Protein AF-A0A0G4IVD3-F1 (afdb_monomer)

pLDDT: mean 70.34, std 19.84, range [31.66, 94.62]

Sequence (180 aa):
MLKMSQPIEAQPVSPYVITVSRTGDRSNANGSLSVRLAGPQPIKGFLLYCEHVDEATGQVMRVGEFLLPPFRRGKGVAQYHFLAPCNDGKSTITHVNPFPKHPDETTFLWNAPVGIPAPVTFRAAVLVTHTEWYIIESQPLDLSDVGNDAARDLAVLVVQPDPNPNQLLQEAVSAPLTPP

Mean predicted aligned error: 13.6 Å

Organism: Plasmodiophora brassicae (NCBI:txid37360)

Radius of gyration: 19.85 Å; Cα contacts (8 Å, |Δi|>4): 324; chains: 1; bounding box: 45×68×39 Å

Secondary structure (DSSP, 8-state):
---PPPP-------S-EEEEEE-S-TT-TT-PEEEEEE-SS---EEEEEEEEE-TTT--EEE-SEEEPPPP--STT---EEE-GGG--TTSEEEES-S--S--SEEEEEEEPPTTPPSPEEEEEEEESSSS-EEEEEPPPBPSGGGSS--------------S-HHHHHHHHH-S-----

Nearest PDB structures (foldseek):
  4hss-assembly2_B  TM=4.631E-01  e=1.281E-02  Corynebacterium diphtheriae NCTC 13129
  5ftz-assembly1_A-2  TM=5.109E-01  e=9.813E-02  Streptomyces lividans 1326
  8fis-assembly1_L  TM=3.260E-01  e=3.449E-02  Lama glama
  1owr-assembly4_Q  TM=3.919E-01  e=2.240E-01  Homo sapiens
  2wjv-assembly1_A  TM=3.421E-01  e=8.868E-01  Homo sapiens

InterPro domains:
  IPR002861 Reeler domain [PF02014] (10-142)
  IPR002861 Reeler domain [cd08544] (10-141)
  IPR042307 Reeler domain superfamily [G3DSA:2.60.40.4060] (2-141)

Foldseek 3Di:
DPPPDDPDPFPPQDQKFWWKFWDPPPPPPQLKIKIKIAGDADFLKKKKFKWDQDPVPRDIDTFWAWDFDPDDDDPQDWDKDADVVVVNVGGMMMTDGSCRPDDSMDIIITGGHPPDADFMKMWMWTDRDPPDIDIWIAPGDGCVCSPDPDGDRRDDDRPRPPPDPVVVVVVVVPDDDDDD

Structure (mmCIF, N/CA/C/O backbone):
data_AF-A0A0G4IVD3-F1
#
_entry.id   AF-A0A0G4IVD3-F1
#
loop_
_atom_site.group_PDB
_atom_site.id
_atom_site.type_symbol
_atom_site.label_atom_id
_atom_site.label_alt_id
_atom_site.label_comp_id
_atom_site.label_asym_id
_atom_site.label_entity_id
_atom_site.label_seq_id
_atom_site.pdbx_PDB_ins_code
_atom_site.Cartn_x
_atom_site.Cartn_y
_atom_site.Cartn_z
_atom_site.occupancy
_atom_site.B_iso_or_equiv
_atom_site.auth_seq_id
_atom_site.auth_comp_id
_atom_site.auth_asym_id
_atom_site.auth_atom_id
_atom_site.pdbx_PDB_model_num
ATOM 1 N N . MET A 1 1 ? -23.144 30.654 -12.839 1.00 38.28 1 MET A N 1
ATOM 2 C CA . MET A 1 1 ? -22.226 30.660 -11.680 1.00 38.28 1 MET A CA 1
ATOM 3 C C . MET A 1 1 ? -21.557 29.297 -11.601 1.00 38.28 1 MET A C 1
ATOM 5 O O . MET A 1 1 ?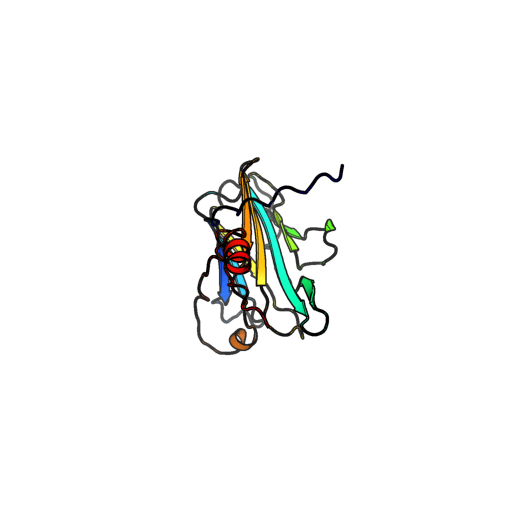 -22.222 28.330 -11.257 1.00 38.28 1 MET A O 1
ATOM 9 N N . LEU A 1 2 ? -20.287 29.203 -12.004 1.00 34.84 2 LEU A N 1
ATOM 10 C CA . LEU A 1 2 ? -19.476 27.999 -11.815 1.00 34.84 2 LEU A CA 1
ATOM 11 C C . LEU A 1 2 ? -19.105 27.905 -10.333 1.00 34.84 2 LEU A C 1
ATOM 13 O O . LEU A 1 2 ? -18.536 28.840 -9.772 1.00 34.84 2 LEU A O 1
ATOM 17 N N . LYS A 1 3 ? -19.489 26.800 -9.693 1.00 33.06 3 LYS A N 1
ATOM 18 C CA . LYS A 1 3 ? -19.154 26.496 -8.304 1.00 33.06 3 LYS A CA 1
ATOM 19 C C . LYS A 1 3 ? -17.659 26.174 -8.283 1.00 33.06 3 LYS A C 1
ATOM 21 O O . LYS A 1 3 ? -17.272 25.083 -8.687 1.00 33.06 3 LYS A O 1
ATOM 26 N N . MET A 1 4 ? -16.828 27.151 -7.918 1.00 31.66 4 MET A N 1
ATOM 27 C CA . MET A 1 4 ? -15.396 26.918 -7.741 1.00 31.66 4 MET A CA 1
ATOM 28 C C . MET A 1 4 ? -15.237 25.856 -6.651 1.00 31.66 4 MET A C 1
ATOM 30 O O . MET A 1 4 ? -15.730 26.028 -5.535 1.00 31.66 4 MET A O 1
ATOM 34 N N . SER A 1 5 ? -14.639 24.725 -7.017 1.00 39.16 5 SER A N 1
ATOM 35 C CA . SER A 1 5 ? -14.244 23.668 -6.093 1.00 39.16 5 SER A CA 1
ATOM 36 C C . SER A 1 5 ? -13.370 24.286 -5.009 1.00 39.16 5 SER A C 1
ATOM 38 O O . SER A 1 5 ? -12.375 24.940 -5.318 1.00 39.16 5 SER A O 1
ATOM 40 N N . GLN A 1 6 ? -13.782 24.128 -3.752 1.00 36.38 6 GLN A N 1
ATOM 41 C CA . GLN A 1 6 ? -12.992 24.584 -2.617 1.00 36.38 6 GLN A CA 1
ATOM 42 C C . GLN A 1 6 ? -11.602 23.928 -2.656 1.00 36.38 6 GLN A C 1
ATOM 44 O O . GLN A 1 6 ? -11.495 22.774 -3.086 1.00 36.38 6 GLN A O 1
ATOM 49 N N . PRO A 1 7 ? -10.546 24.649 -2.243 1.00 40.44 7 PRO A N 1
ATOM 50 C CA . PRO A 1 7 ? -9.220 24.067 -2.107 1.00 40.44 7 PRO A CA 1
ATOM 51 C C . PRO A 1 7 ? -9.293 22.875 -1.149 1.00 40.44 7 PRO A C 1
ATOM 53 O O . PRO A 1 7 ? -9.945 22.946 -0.109 1.00 40.44 7 PRO A O 1
ATOM 56 N N . ILE A 1 8 ? -8.648 21.775 -1.534 1.00 47.72 8 ILE A N 1
ATOM 57 C CA . ILE A 1 8 ? -8.447 20.609 -0.677 1.00 47.72 8 ILE A CA 1
ATOM 58 C C . ILE A 1 8 ? -7.628 21.118 0.512 1.00 47.72 8 ILE A C 1
ATOM 60 O O . ILE A 1 8 ? -6.457 21.455 0.343 1.00 47.72 8 ILE A O 1
ATOM 64 N N . GLU A 1 9 ? -8.259 21.272 1.679 1.00 45.44 9 GLU A N 1
ATOM 65 C CA . GLU A 1 9 ? -7.551 21.586 2.920 1.00 45.44 9 GLU A CA 1
ATOM 66 C C . GLU A 1 9 ? -6.395 20.593 3.063 1.00 45.44 9 GLU A C 1
ATOM 68 O O . GLU A 1 9 ? -6.594 19.384 2.908 1.00 45.44 9 GLU A O 1
ATOM 73 N N . ALA A 1 10 ? -5.181 21.109 3.283 1.00 48.62 10 ALA A N 1
ATOM 74 C CA . ALA A 1 10 ? -3.996 20.285 3.472 1.00 48.62 10 ALA A CA 1
ATOM 75 C C . ALA A 1 10 ? -4.306 19.260 4.567 1.00 48.62 10 ALA A C 1
ATOM 77 O O . ALA A 1 10 ? -4.573 19.638 5.711 1.00 48.62 10 ALA A O 1
ATOM 78 N N . GLN A 1 11 ? -4.344 17.972 4.205 1.00 54.69 11 GLN A N 1
ATOM 79 C CA . GLN A 1 11 ? -4.587 16.929 5.194 1.00 54.69 11 GLN A CA 1
ATOM 80 C C . GLN A 1 11 ? -3.504 17.050 6.275 1.00 54.69 11 GLN A C 1
ATOM 82 O O . GLN A 1 11 ? -2.333 17.243 5.938 1.00 54.69 11 GLN A O 1
ATOM 87 N N . PRO A 1 12 ? -3.860 16.972 7.569 1.00 60.09 12 PRO A N 1
ATOM 88 C CA . PRO A 1 12 ? -2.858 16.939 8.622 1.00 60.09 12 PRO A CA 1
ATOM 89 C C . PRO A 1 12 ? -1.877 15.799 8.342 1.00 60.09 12 PRO A C 1
ATOM 91 O O . PRO A 1 12 ? -2.283 14.737 7.862 1.00 60.09 12 PRO A O 1
ATOM 94 N N . VAL A 1 13 ? -0.594 16.033 8.642 1.00 75.00 13 VAL A N 1
ATOM 95 C CA . VAL A 1 13 ? 0.463 15.019 8.539 1.00 75.00 13 VAL A CA 1
ATOM 96 C C . VAL A 1 13 ? -0.048 13.729 9.174 1.00 75.00 13 VAL A C 1
ATOM 98 O O . VAL A 1 13 ? -0.375 13.704 10.363 1.00 75.00 13 VAL A O 1
ATOM 101 N N . SER A 1 14 ? -0.183 12.683 8.358 1.00 82.62 14 SER A N 1
ATOM 102 C CA . SER A 1 14 ? -0.775 11.435 8.816 1.00 82.62 14 SER A CA 1
ATOM 103 C C . SER A 1 14 ? 0.106 10.816 9.903 1.00 82.62 14 SER A C 1
ATOM 105 O O . SER A 1 14 ? 1.312 10.669 9.697 1.00 82.62 14 SER A O 1
ATOM 107 N N . PRO A 1 15 ? -0.466 10.402 11.045 1.00 88.31 15 PRO A N 1
ATOM 108 C CA . PRO A 1 15 ? 0.278 9.668 12.060 1.00 88.31 15 PRO A CA 1
ATOM 109 C C . PRO A 1 15 ? 0.468 8.186 11.685 1.00 88.31 15 PRO A C 1
ATOM 111 O O . PRO A 1 15 ? 1.035 7.422 12.466 1.00 88.31 15 PRO A O 1
ATOM 114 N N . TYR A 1 16 ? -0.034 7.765 10.521 1.00 89.12 16 TYR A N 1
ATOM 115 C CA . TYR A 1 16 ? 0.118 6.418 9.984 1.00 89.12 16 TYR A CA 1
ATOM 116 C C . TYR A 1 16 ? 1.240 6.372 8.956 1.00 89.12 16 TYR A C 1
ATOM 118 O O . TYR A 1 16 ? 1.486 7.340 8.238 1.00 89.12 16 TYR A O 1
ATOM 126 N N . VAL A 1 17 ? 1.893 5.220 8.854 1.00 91.44 17 VAL A N 1
ATOM 127 C CA . VAL A 1 17 ? 3.036 5.015 7.965 1.00 91.44 17 VAL A CA 1
ATOM 128 C C . VAL A 1 17 ? 2.934 3.690 7.222 1.00 91.44 17 VAL A C 1
ATOM 130 O O . VAL A 1 17 ? 2.377 2.713 7.732 1.00 91.44 17 VAL A O 1
ATOM 133 N N . ILE A 1 18 ? 3.513 3.671 6.020 1.00 92.62 18 ILE A N 1
ATOM 134 C CA . ILE A 1 18 ? 3.822 2.449 5.282 1.00 92.62 18 ILE A CA 1
ATOM 135 C C . ILE A 1 18 ? 5.316 2.184 5.447 1.00 92.62 18 ILE A C 1
ATOM 137 O O . ILE A 1 18 ? 6.133 3.030 5.086 1.00 92.62 18 ILE A O 1
ATOM 141 N N . THR A 1 19 ? 5.679 1.017 5.966 1.00 90.12 19 THR A N 1
ATOM 142 C CA . THR A 1 19 ? 7.065 0.545 5.971 1.00 90.12 19 THR A CA 1
ATOM 143 C C . THR A 1 19 ? 7.208 -0.650 5.047 1.00 90.12 19 THR A C 1
ATOM 145 O O . THR A 1 19 ? 6.346 -1.527 4.997 1.00 90.12 19 THR A O 1
ATOM 148 N N . VAL A 1 20 ? 8.298 -0.666 4.285 1.00 88.19 20 VAL A N 1
ATOM 149 C CA . VAL A 1 20 ? 8.607 -1.742 3.345 1.00 88.19 20 VAL A CA 1
ATOM 150 C C . VAL A 1 20 ? 9.977 -2.286 3.700 1.00 88.19 20 VAL A C 1
ATOM 152 O O . VAL A 1 20 ? 10.952 -1.542 3.772 1.00 88.19 20 VAL A O 1
ATOM 155 N N . SER A 1 21 ? 10.055 -3.583 3.949 1.00 84.44 21 SER A N 1
ATOM 156 C CA . SER A 1 21 ? 11.299 -4.265 4.288 1.00 84.44 21 SER A CA 1
ATOM 157 C C . SER A 1 21 ? 11.398 -5.582 3.535 1.00 84.44 21 SER A C 1
ATOM 159 O O . SER A 1 21 ? 10.404 -6.124 3.053 1.00 84.44 21 SER A O 1
ATOM 161 N N . ARG A 1 22 ? 12.604 -6.131 3.403 1.00 76.88 22 ARG A N 1
ATOM 162 C CA . ARG A 1 22 ? 12.740 -7.491 2.878 1.00 76.88 22 ARG A CA 1
ATOM 163 C C . ARG A 1 22 ? 12.253 -8.494 3.908 1.00 76.88 22 ARG A C 1
ATOM 165 O O . ARG A 1 22 ? 12.462 -8.323 5.109 1.00 76.88 22 ARG A O 1
ATOM 172 N N . THR A 1 23 ? 11.655 -9.580 3.435 1.00 71.19 23 THR A N 1
ATOM 173 C CA . THR A 1 23 ? 11.416 -10.722 4.314 1.00 71.19 23 THR A CA 1
ATOM 174 C C . THR A 1 23 ? 12.760 -11.304 4.755 1.00 71.19 23 THR A C 1
ATOM 176 O O . THR A 1 23 ? 13.568 -11.712 3.929 1.00 71.19 23 THR A O 1
ATOM 179 N N . GLY A 1 24 ? 13.019 -11.328 6.066 1.00 57.62 24 GLY A N 1
ATOM 180 C CA . GLY A 1 24 ? 14.259 -11.879 6.638 1.00 57.62 24 GLY A CA 1
ATOM 181 C C . GLY A 1 24 ? 14.392 -13.401 6.503 1.00 57.62 24 GLY A C 1
ATOM 182 O O . GLY A 1 24 ? 15.380 -13.983 6.950 1.00 57.62 24 GLY A O 1
ATOM 183 N N . ASP A 1 25 ? 13.399 -14.056 5.904 1.00 56.41 25 ASP A N 1
ATOM 184 C CA . ASP A 1 25 ? 13.405 -15.486 5.667 1.00 56.41 25 ASP A CA 1
ATOM 185 C C . ASP A 1 25 ? 14.193 -15.793 4.386 1.00 56.41 25 ASP A C 1
ATOM 187 O O . ASP A 1 25 ? 13.714 -15.597 3.269 1.00 56.41 25 ASP A O 1
ATOM 191 N N . ARG A 1 26 ? 15.426 -16.292 4.553 1.00 46.94 26 ARG A N 1
ATOM 192 C CA . ARG A 1 26 ? 16.310 -16.716 3.450 1.00 46.94 26 ARG A CA 1
ATOM 193 C C . ARG A 1 26 ? 15.690 -17.800 2.558 1.00 46.94 26 ARG A C 1
ATOM 195 O O . ARG A 1 26 ? 16.217 -18.060 1.482 1.00 46.94 26 ARG A O 1
ATOM 202 N N . SER A 1 27 ? 14.606 -18.446 2.997 1.00 44.50 27 SER A N 1
ATOM 203 C CA . SER A 1 27 ? 13.869 -19.431 2.200 1.00 44.50 27 SER A CA 1
ATOM 204 C C . SER A 1 27 ? 12.916 -18.806 1.175 1.00 44.50 27 SER A C 1
ATOM 206 O O . SER A 1 27 ? 12.420 -19.510 0.294 1.00 44.50 27 SER A O 1
ATOM 208 N N . ASN A 1 28 ? 12.686 -17.489 1.237 1.00 50.16 28 ASN A N 1
ATOM 209 C CA . ASN A 1 28 ? 11.798 -16.793 0.319 1.00 50.16 28 ASN A CA 1
ATOM 210 C C . ASN A 1 28 ? 12.514 -16.491 -1.011 1.00 50.16 28 ASN A C 1
ATOM 212 O O . ASN A 1 28 ? 12.886 -15.358 -1.315 1.00 50.16 28 ASN A O 1
ATOM 216 N N . ALA A 1 29 ? 12.717 -17.542 -1.811 1.00 44.59 29 ALA A N 1
ATOM 217 C CA . ALA A 1 29 ? 13.452 -17.533 -3.080 1.00 44.59 29 ALA A CA 1
ATOM 218 C C . ALA A 1 29 ? 12.885 -16.577 -4.153 1.00 44.59 29 ALA A C 1
ATOM 220 O O . ALA A 1 29 ? 13.520 -16.366 -5.182 1.00 44.59 29 ALA A O 1
ATOM 221 N N . ASN A 1 30 ? 11.712 -15.983 -3.911 1.00 55.41 30 ASN A N 1
ATOM 222 C CA . ASN A 1 30 ? 11.028 -15.088 -4.843 1.00 55.41 30 ASN A CA 1
ATOM 223 C C . ASN A 1 30 ? 11.270 -13.595 -4.563 1.00 55.41 30 ASN A C 1
ATOM 225 O O . ASN A 1 30 ? 10.724 -12.760 -5.279 1.00 55.41 30 ASN A O 1
ATOM 229 N N . GLY A 1 31 ? 12.048 -13.240 -3.531 1.00 68.75 31 GLY A N 1
ATOM 230 C CA . GLY A 1 31 ? 12.383 -11.838 -3.256 1.00 68.75 31 GLY A CA 1
ATOM 231 C C . GLY A 1 31 ? 11.195 -10.981 -2.799 1.00 68.75 31 GLY A C 1
ATOM 232 O O . GLY A 1 31 ? 11.181 -9.777 -3.047 1.00 68.75 31 GLY A O 1
ATOM 233 N N . SER A 1 32 ? 10.187 -11.575 -2.147 1.00 82.50 32 SER A N 1
ATOM 234 C CA . SER A 1 32 ? 9.015 -10.834 -1.667 1.00 82.50 32 SER A CA 1
ATOM 235 C C . SER A 1 32 ? 9.378 -9.798 -0.601 1.00 82.50 32 SER A C 1
ATOM 237 O O . SER A 1 32 ? 10.178 -10.044 0.312 1.00 82.50 32 SER A O 1
ATOM 239 N N . LEU A 1 33 ? 8.695 -8.661 -0.657 1.00 86.56 33 LEU A N 1
ATOM 240 C CA . LEU A 1 33 ? 8.792 -7.592 0.324 1.00 86.56 33 LEU A CA 1
ATOM 241 C C . LEU A 1 33 ? 7.689 -7.725 1.373 1.00 86.56 33 LEU A C 1
ATOM 243 O O . LEU A 1 33 ? 6.561 -8.105 1.073 1.00 86.56 33 LEU A O 1
ATOM 247 N N . SER A 1 34 ? 8.027 -7.402 2.612 1.00 88.31 34 SER A N 1
ATOM 248 C CA . SER A 1 34 ? 7.092 -7.201 3.707 1.00 88.31 34 SER A CA 1
ATOM 249 C C . SER A 1 34 ? 6.632 -5.746 3.693 1.00 88.31 34 SER A C 1
ATOM 251 O O . SER A 1 34 ? 7.439 -4.838 3.864 1.00 88.31 34 SER A O 1
ATOM 253 N N . VAL A 1 35 ? 5.336 -5.530 3.503 1.00 90.88 35 VAL A N 1
ATOM 254 C CA . VAL A 1 35 ? 4.683 -4.220 3.492 1.00 90.88 35 VAL A CA 1
ATOM 255 C C . VAL A 1 35 ? 3.827 -4.108 4.741 1.00 90.88 35 VAL A C 1
ATOM 257 O O . VAL A 1 35 ? 2.884 -4.878 4.927 1.00 90.88 35 VAL A O 1
ATOM 260 N N . ARG A 1 36 ? 4.150 -3.154 5.605 1.00 90.56 36 ARG A N 1
ATOM 261 C CA . ARG A 1 36 ? 3.505 -2.953 6.899 1.00 90.56 36 ARG A CA 1
ATOM 262 C C . ARG A 1 36 ? 2.809 -1.597 6.939 1.00 90.56 36 ARG A C 1
ATOM 264 O O . ARG A 1 36 ? 3.407 -0.574 6.632 1.00 90.56 36 ARG A O 1
ATOM 271 N N . LEU A 1 37 ? 1.550 -1.604 7.365 1.00 89.94 37 LEU A N 1
ATOM 272 C CA . LEU A 1 37 ? 0.769 -0.427 7.734 1.00 89.94 37 LEU A CA 1
ATOM 273 C C . LEU A 1 37 ? 0.735 -0.323 9.254 1.00 89.94 37 LEU A C 1
ATOM 275 O O . LEU A 1 37 ? 0.343 -1.280 9.921 1.00 89.94 37 LEU A O 1
ATOM 279 N N . ALA A 1 38 ? 1.127 0.820 9.807 1.00 89.69 38 ALA A N 1
ATOM 280 C CA . ALA A 1 38 ? 1.132 1.034 11.252 1.00 89.69 38 ALA A CA 1
ATOM 281 C C . ALA A 1 38 ? 0.731 2.462 11.617 1.00 89.69 38 ALA A C 1
ATOM 283 O O . ALA A 1 38 ? 0.941 3.389 10.837 1.00 89.69 38 ALA A O 1
ATOM 284 N N . GLY A 1 39 ? 0.183 2.639 12.816 1.00 88.75 39 GLY A N 1
ATOM 285 C CA . GLY A 1 39 ? -0.097 3.951 13.388 1.00 88.75 39 GLY A CA 1
ATOM 286 C C . GLY A 1 39 ? -0.470 3.871 14.868 1.00 88.75 39 GLY A C 1
ATOM 287 O O . GLY A 1 39 ? -0.463 2.790 15.453 1.00 88.75 39 GLY A O 1
ATOM 288 N N . PRO A 1 40 ? -0.779 5.012 15.503 1.00 86.50 40 PRO A N 1
ATOM 289 C CA . PRO A 1 40 ? -0.983 5.081 16.950 1.00 86.50 40 PRO A CA 1
ATOM 290 C C . PRO A 1 40 ? -2.340 4.545 17.417 1.00 86.50 40 PRO A C 1
ATOM 292 O O . PRO A 1 40 ? -2.522 4.322 18.612 1.00 86.50 40 PRO A O 1
ATOM 295 N N . GLN A 1 41 ? -3.311 4.383 16.514 1.00 86.06 41 GLN A N 1
ATOM 296 C CA . GLN A 1 41 ? -4.622 3.824 16.837 1.00 86.06 41 GLN A CA 1
ATOM 297 C C . GLN A 1 41 ? -4.926 2.614 15.942 1.00 86.06 41 GLN A C 1
ATOM 299 O O . GLN A 1 41 ? -4.358 2.493 14.854 1.00 86.06 41 GLN A O 1
ATOM 304 N N . PRO A 1 42 ? -5.833 1.717 16.370 1.00 85.12 42 PRO A N 1
ATOM 305 C CA . PRO A 1 42 ? -6.224 0.566 15.568 1.00 85.12 42 PRO A CA 1
ATOM 306 C C . PRO A 1 42 ? -6.804 0.963 14.209 1.00 85.12 42 PRO A C 1
ATOM 308 O O . PRO A 1 42 ? -7.718 1.789 14.120 1.00 85.12 42 PRO A O 1
ATOM 311 N N . ILE A 1 43 ? -6.325 0.305 13.156 1.00 85.31 43 ILE A N 1
ATOM 312 C CA . ILE A 1 43 ? -6.819 0.498 11.794 1.00 85.31 43 ILE A CA 1
ATOM 313 C C . ILE A 1 43 ? -8.143 -0.260 11.648 1.00 85.31 43 ILE A C 1
ATOM 315 O O . ILE A 1 43 ? -8.192 -1.488 11.748 1.00 85.31 43 ILE A O 1
ATOM 319 N N . LYS A 1 44 ? -9.243 0.463 11.400 1.00 83.38 44 LYS A N 1
ATOM 320 C CA . LYS A 1 44 ? -10.575 -0.145 11.210 1.00 83.38 44 LYS A CA 1
ATOM 321 C C . LYS A 1 44 ? -10.783 -0.639 9.787 1.00 83.38 44 LYS A C 1
ATOM 323 O O . LYS A 1 44 ? -11.439 -1.655 9.558 1.00 83.38 44 LYS A O 1
ATOM 328 N N . GLY A 1 45 ? -10.205 0.059 8.822 1.00 86.25 45 GLY A N 1
ATOM 329 C CA . GLY A 1 45 ? -10.222 -0.339 7.425 1.00 86.25 45 GLY A CA 1
ATOM 330 C C . GLY A 1 45 ? -9.071 0.300 6.678 1.00 86.25 45 GLY A C 1
ATOM 331 O O . GLY A 1 45 ? -8.511 1.297 7.122 1.00 86.25 45 GLY A O 1
ATOM 332 N N . PHE A 1 46 ? -8.714 -0.274 5.541 1.00 89.69 46 PHE A N 1
ATOM 333 C CA . PHE A 1 46 ? -7.750 0.348 4.656 1.00 89.69 46 PHE A CA 1
ATOM 334 C C . PHE A 1 46 ? -7.994 -0.074 3.212 1.00 89.69 46 PHE A C 1
ATOM 336 O O . PHE A 1 46 ? -8.618 -1.103 2.943 1.00 89.69 46 PHE A O 1
ATOM 343 N N . LEU A 1 47 ? -7.452 0.709 2.297 1.00 91.81 47 LEU A N 1
ATOM 344 C CA . LEU A 1 47 ? -7.154 0.328 0.929 1.00 91.81 47 LEU A CA 1
ATOM 345 C C . LEU A 1 47 ? -5.642 0.426 0.766 1.00 91.81 47 LEU A C 1
ATOM 347 O O . LEU A 1 47 ? -5.096 1.447 1.159 1.00 91.81 47 LEU A O 1
ATOM 351 N N . LEU A 1 48 ? -4.976 -0.589 0.225 1.00 94.00 48 LEU A N 1
ATOM 352 C CA . LEU A 1 48 ? -3.527 -0.588 0.004 1.00 94.00 48 LEU A CA 1
ATOM 353 C C . LEU A 1 48 ? -3.225 -1.121 -1.394 1.00 94.00 48 LEU A C 1
ATOM 355 O O . LEU A 1 48 ? -3.743 -2.167 -1.788 1.00 94.00 48 LEU A O 1
ATOM 359 N N . TYR A 1 49 ? -2.387 -0.396 -2.126 1.00 94.62 49 TYR A N 1
ATOM 360 C CA . TYR A 1 49 ? -1.898 -0.779 -3.444 1.00 94.62 49 TYR A CA 1
ATOM 361 C C . TYR A 1 49 ? -0.476 -0.258 -3.672 1.00 94.62 49 TYR A C 1
ATOM 363 O O . TYR A 1 49 ? 0.014 0.602 -2.939 1.00 94.62 49 TYR A O 1
ATOM 371 N N . CYS A 1 50 ? 0.190 -0.795 -4.689 1.00 92.88 50 CYS A N 1
ATOM 372 C CA . CYS A 1 50 ? 1.475 -0.307 -5.177 1.00 92.88 50 CYS A CA 1
ATOM 373 C C . CYS A 1 50 ? 1.287 0.257 -6.584 1.00 92.88 50 CYS A C 1
ATOM 375 O O . CYS A 1 50 ? 0.533 -0.316 -7.375 1.00 92.88 50 CYS A O 1
ATOM 377 N N . GLU A 1 51 ? 1.940 1.369 -6.894 1.00 93.00 51 GLU A N 1
ATOM 378 C CA . GLU A 1 51 ? 1.883 2.014 -8.198 1.00 93.00 51 GLU A CA 1
ATOM 379 C C . GLU A 1 51 ? 3.268 2.256 -8.794 1.00 93.00 51 GLU A C 1
ATOM 381 O O . GLU A 1 51 ? 4.262 2.409 -8.086 1.00 93.00 51 GLU A O 1
ATOM 386 N N . HIS A 1 52 ? 3.298 2.309 -10.117 1.00 90.81 52 HIS A N 1
ATOM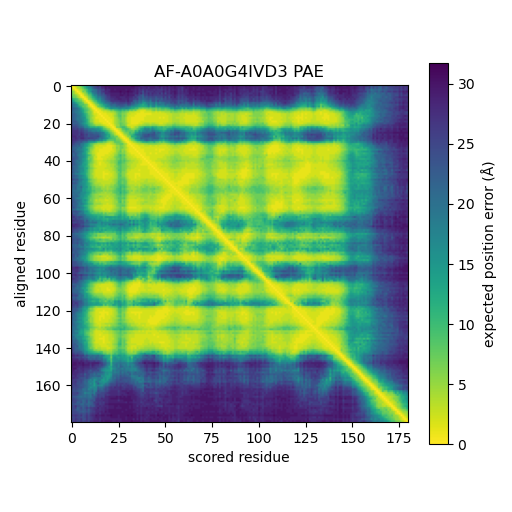 387 C CA . HIS A 1 52 ? 4.418 2.753 -10.926 1.00 90.81 52 HIS A CA 1
ATOM 388 C C . HIS A 1 52 ? 3.918 3.835 -11.884 1.00 90.81 52 HIS A C 1
ATOM 390 O O . HIS A 1 52 ? 2.798 3.739 -12.397 1.00 90.81 52 HIS A O 1
ATOM 396 N N . VAL A 1 53 ? 4.746 4.847 -12.127 1.00 90.31 53 VAL A N 1
ATOM 397 C CA . VAL A 1 53 ? 4.489 5.867 -13.143 1.00 90.31 53 VAL A CA 1
ATOM 398 C C . VAL A 1 53 ? 5.337 5.528 -14.355 1.00 90.31 53 VAL A C 1
ATOM 400 O O . VAL A 1 53 ? 6.560 5.598 -14.287 1.00 90.31 53 VAL A O 1
ATOM 403 N N . ASP A 1 54 ? 4.685 5.158 -15.452 1.00 86.44 54 ASP A N 1
ATOM 404 C CA . ASP A 1 54 ? 5.364 4.925 -16.721 1.00 86.44 54 ASP A CA 1
ATOM 405 C C . ASP A 1 54 ? 5.947 6.252 -17.224 1.00 86.44 54 ASP A C 1
ATOM 407 O O . ASP A 1 54 ? 5.209 7.195 -17.509 1.00 86.44 54 ASP A O 1
ATOM 411 N N . GLU A 1 55 ? 7.274 6.347 -17.311 1.00 86.38 55 GLU A N 1
ATOM 412 C CA . GLU A 1 55 ? 7.960 7.593 -17.674 1.00 86.38 55 GLU A CA 1
ATOM 413 C C . GLU A 1 55 ? 7.668 8.047 -19.110 1.00 86.38 55 GLU A C 1
ATOM 415 O O . GLU A 1 55 ? 7.682 9.244 -19.399 1.00 86.38 55 GLU A O 1
ATOM 420 N N . ALA A 1 56 ? 7.396 7.108 -20.020 1.00 88.19 56 ALA A N 1
ATOM 421 C CA . ALA A 1 56 ? 7.166 7.419 -21.425 1.00 88.19 56 ALA A CA 1
ATOM 422 C C . ALA A 1 56 ? 5.767 8.003 -21.655 1.00 88.19 56 ALA A C 1
ATOM 424 O O . ALA A 1 56 ? 5.582 8.868 -22.512 1.00 88.19 56 ALA A O 1
ATOM 425 N N . THR A 1 57 ? 4.777 7.521 -20.906 1.00 89.69 57 THR A N 1
ATOM 426 C CA . THR A 1 57 ? 3.363 7.883 -21.085 1.00 89.69 57 THR A CA 1
ATOM 427 C C . THR A 1 57 ? 2.819 8.788 -19.982 1.00 89.69 57 THR A C 1
ATOM 429 O O . THR A 1 57 ? 1.757 9.389 -20.152 1.00 89.69 57 THR A O 1
ATOM 432 N N . GLY A 1 58 ? 3.512 8.883 -18.846 1.00 88.19 58 GLY A N 1
ATOM 433 C CA . GLY A 1 58 ? 3.017 9.505 -17.618 1.00 88.19 58 GLY A CA 1
ATOM 434 C C . GLY A 1 58 ? 1.864 8.736 -16.964 1.00 88.19 58 GLY A C 1
ATOM 435 O O . GLY A 1 58 ? 1.212 9.258 -16.058 1.00 88.19 58 GLY A O 1
ATOM 436 N N . GLN A 1 59 ? 1.556 7.521 -17.431 1.00 89.38 59 GLN A N 1
ATOM 437 C CA . GLN A 1 59 ? 0.426 6.751 -16.930 1.00 89.38 59 GLN A CA 1
ATOM 438 C C . GLN A 1 59 ? 0.759 6.114 -15.577 1.00 89.38 59 GLN A C 1
ATOM 440 O O . GLN A 1 59 ? 1.753 5.406 -15.428 1.00 89.38 59 GLN A O 1
ATOM 445 N N . VAL A 1 60 ? -0.125 6.311 -14.596 1.00 88.94 60 VAL A N 1
ATOM 446 C CA . VAL A 1 60 ? -0.044 5.621 -13.303 1.00 88.94 60 VAL A CA 1
ATOM 447 C C . VAL A 1 60 ? -0.690 4.245 -13.427 1.00 88.94 60 VAL A C 1
ATOM 449 O O . VAL A 1 60 ? -1.869 4.125 -13.770 1.00 88.94 60 VAL A O 1
ATOM 452 N N . MET A 1 61 ? 0.075 3.200 -13.129 1.00 89.25 61 MET A N 1
ATOM 453 C CA . MET A 1 61 ? -0.374 1.811 -13.158 1.00 89.25 61 MET A CA 1
ATOM 454 C C . MET A 1 61 ? -0.229 1.181 -11.782 1.00 89.25 61 MET A C 1
ATOM 456 O O . MET A 1 61 ? 0.751 1.427 -11.086 1.00 89.25 61 MET A O 1
ATOM 460 N N . ARG A 1 62 ? -1.178 0.323 -11.400 1.00 91.12 62 ARG A N 1
ATOM 461 C CA . ARG A 1 62 ? -1.054 -0.491 -10.186 1.00 91.12 62 ARG A CA 1
ATOM 462 C C . ARG A 1 62 ? -0.311 -1.775 -10.487 1.00 91.12 62 ARG A C 1
ATOM 464 O O . ARG A 1 62 ? -0.633 -2.458 -11.457 1.00 91.12 62 ARG A O 1
ATOM 471 N N . VAL A 1 63 ? 0.665 -2.101 -9.651 1.00 89.50 63 VAL A N 1
ATOM 472 C CA . VAL A 1 63 ? 1.676 -3.103 -9.982 1.00 89.50 63 VAL A CA 1
ATOM 473 C C . VAL A 1 63 ? 1.966 -4.065 -8.835 1.00 89.50 63 VAL A C 1
ATOM 475 O O . VAL A 1 63 ? 1.729 -3.779 -7.660 1.00 89.50 63 VAL A O 1
ATOM 478 N N . GLY A 1 64 ? 2.521 -5.217 -9.206 1.00 88.94 64 GLY A N 1
ATOM 479 C CA . GLY A 1 64 ? 2.877 -6.289 -8.285 1.00 88.94 64 GLY A CA 1
ATOM 480 C C . GLY A 1 64 ? 1.678 -7.061 -7.746 1.00 88.94 64 GLY A C 1
ATOM 481 O O . GLY A 1 64 ? 0.531 -6.830 -8.118 1.00 88.94 64 GLY A O 1
ATOM 482 N N . GLU A 1 65 ? 1.960 -8.023 -6.878 1.00 90.44 65 GLU A N 1
ATOM 483 C CA . GLU A 1 65 ? 0.956 -8.937 -6.340 1.00 90.44 65 GLU A CA 1
ATOM 484 C C . GLU A 1 65 ? 1.080 -9.032 -4.822 1.00 90.44 65 GLU A C 1
ATOM 486 O O . GLU A 1 65 ? 2.130 -9.408 -4.301 1.00 90.44 65 GLU A O 1
ATOM 491 N N . PHE A 1 66 ? -0.009 -8.751 -4.104 1.00 90.56 66 PHE A N 1
ATOM 492 C CA . PHE A 1 66 ? -0.076 -9.039 -2.675 1.00 90.56 66 PHE A CA 1
ATOM 493 C C . PHE A 1 66 ? -0.379 -10.517 -2.423 1.00 90.56 66 PHE A C 1
ATOM 495 O O . PHE A 1 66 ? -1.281 -11.103 -3.024 1.00 90.56 66 PHE A O 1
ATOM 502 N N . LEU A 1 67 ? 0.323 -11.104 -1.458 1.00 87.00 67 LEU A N 1
ATOM 503 C CA . LEU A 1 67 ? 0.034 -12.435 -0.942 1.00 87.00 67 LEU A CA 1
ATOM 504 C C . LEU A 1 67 ? -0.775 -12.287 0.341 1.00 87.00 67 LEU A C 1
ATOM 506 O O . LEU A 1 67 ? -0.271 -11.877 1.391 1.00 87.00 67 LEU A O 1
ATOM 510 N N . LEU A 1 68 ? -2.056 -12.620 0.248 1.00 83.19 68 LEU A N 1
ATOM 511 C CA . LEU A 1 68 ? -2.942 -12.589 1.398 1.00 83.19 68 LEU A CA 1
ATOM 512 C C . LEU A 1 68 ? -2.752 -13.850 2.248 1.00 83.19 68 LEU A C 1
ATOM 514 O O . LEU A 1 68 ? -2.636 -14.951 1.698 1.00 83.19 68 LEU A O 1
ATOM 518 N N . PRO A 1 69 ? -2.762 -13.729 3.587 1.00 73.12 69 PRO A N 1
ATOM 519 C CA . PRO A 1 69 ? -2.784 -14.902 4.443 1.00 73.12 69 PRO A CA 1
ATOM 520 C C . PRO A 1 69 ? -4.042 -15.737 4.148 1.00 73.12 69 PRO A C 1
ATOM 522 O O . PRO A 1 69 ? -5.084 -15.184 3.778 1.00 73.12 69 PRO A O 1
ATOM 525 N N . PRO A 1 70 ? -3.980 -17.068 4.329 1.00 69.56 70 PRO A N 1
ATOM 526 C CA . PRO A 1 70 ? -5.122 -17.933 4.074 1.00 69.56 70 PRO A CA 1
ATOM 527 C C . PRO A 1 70 ? -6.331 -17.488 4.896 1.00 69.56 70 PRO A C 1
ATOM 529 O O . PRO A 1 70 ? -6.205 -17.124 6.068 1.00 69.56 70 PRO A O 1
ATOM 532 N N . PHE A 1 71 ? -7.513 -17.550 4.284 1.00 64.69 71 PHE A N 1
ATOM 533 C CA . PHE A 1 71 ? -8.760 -17.175 4.937 1.00 64.69 71 PHE A CA 1
ATOM 534 C C . PHE A 1 71 ? -8.991 -18.033 6.186 1.00 64.69 71 PHE A C 1
ATOM 536 O O . PHE A 1 71 ? -9.155 -19.252 6.103 1.00 64.69 71 PHE A O 1
ATOM 543 N N . ARG A 1 72 ? -9.033 -17.395 7.359 1.00 63.84 72 ARG A N 1
ATOM 544 C CA . ARG A 1 72 ? -9.312 -18.059 8.638 1.00 63.84 72 ARG A CA 1
ATOM 545 C C . ARG A 1 72 ? -10.696 -17.659 9.150 1.00 63.84 72 ARG A C 1
ATOM 547 O O . ARG A 1 72 ? -11.061 -16.482 9.167 1.00 63.84 72 ARG A O 1
ATOM 554 N N . ARG A 1 73 ? -11.478 -18.656 9.574 1.00 57.44 73 ARG A N 1
ATOM 555 C CA . ARG A 1 73 ? -12.780 -18.464 10.233 1.00 57.44 73 ARG A CA 1
ATOM 556 C C . ARG A 1 73 ? -12.562 -18.300 11.740 1.00 57.44 73 ARG A C 1
ATOM 558 O O . ARG A 1 73 ? -11.877 -19.117 12.344 1.00 57.44 73 ARG A O 1
ATOM 565 N N . GLY A 1 74 ? -13.160 -17.276 12.347 1.00 60.66 74 GLY A N 1
ATOM 566 C CA . GLY A 1 74 ? -13.116 -17.052 13.796 1.00 60.66 74 GLY A CA 1
ATOM 567 C C . GLY A 1 74 ? -13.499 -15.621 14.179 1.00 60.66 74 GLY A C 1
ATOM 568 O O . GLY A 1 74 ? -13.230 -14.685 13.430 1.00 60.66 74 GLY A O 1
ATOM 569 N N . LYS A 1 75 ? -14.139 -15.431 15.342 1.00 56.75 75 LYS A N 1
ATOM 570 C CA . LYS A 1 75 ? -14.445 -14.084 15.860 1.00 56.75 75 LYS A CA 1
ATOM 571 C C . LYS A 1 75 ? -13.139 -13.348 16.177 1.00 56.75 75 LYS A C 1
ATOM 573 O O . LYS A 1 75 ? -12.343 -13.843 16.965 1.00 56.75 75 LYS A O 1
ATOM 578 N N . GLY A 1 76 ? -12.961 -12.152 15.616 1.00 57.38 76 GLY A N 1
ATOM 579 C CA . GLY A 1 76 ? -11.808 -11.285 15.893 1.00 57.38 76 GLY A CA 1
ATOM 580 C C . GLY A 1 76 ? -10.566 -11.552 15.040 1.00 57.38 76 GLY A C 1
ATOM 581 O O . GLY A 1 76 ? -9.557 -10.890 15.254 1.00 57.38 76 GLY A O 1
ATOM 582 N N . VAL A 1 77 ? -10.633 -12.474 14.075 1.00 60.62 77 VAL A N 1
ATOM 583 C CA . VAL A 1 77 ? -9.565 -12.659 13.086 1.00 60.62 77 VAL A CA 1
ATOM 584 C C . VAL A 1 77 ? -9.748 -11.626 11.977 1.00 60.62 77 VAL A C 1
ATOM 586 O O . VAL A 1 77 ? -10.807 -11.584 11.348 1.00 60.62 77 VAL A O 1
ATOM 589 N N . ALA A 1 78 ? -8.737 -10.785 11.756 1.00 63.66 78 ALA A N 1
ATOM 590 C CA . ALA A 1 78 ? -8.733 -9.841 10.645 1.00 63.66 78 ALA A CA 1
ATOM 591 C C . ALA A 1 78 ? -8.762 -10.597 9.307 1.00 63.66 78 ALA A C 1
ATOM 593 O O . ALA A 1 78 ? -8.141 -11.652 9.157 1.00 63.66 78 ALA A O 1
ATOM 594 N N . GLN A 1 79 ? -9.532 -10.083 8.351 1.00 76.75 79 GLN A N 1
ATOM 595 C CA . GLN A 1 79 ? -9.761 -10.725 7.059 1.00 76.75 79 GLN A CA 1
ATOM 596 C C . GLN A 1 79 ? -9.493 -9.723 5.948 1.00 76.75 79 GLN A C 1
ATOM 598 O O . GLN A 1 79 ? -9.983 -8.597 5.994 1.00 76.75 79 GLN A O 1
ATOM 603 N N . TYR A 1 80 ? -8.752 -10.152 4.934 1.00 83.62 80 TYR A N 1
ATOM 604 C CA . TYR A 1 80 ? -8.307 -9.307 3.831 1.00 83.62 80 TYR A CA 1
ATOM 605 C C . TYR A 1 80 ? -8.739 -9.928 2.508 1.00 83.62 80 TYR A C 1
ATOM 607 O O . TYR A 1 80 ? -8.844 -11.151 2.402 1.00 83.62 80 TYR A O 1
ATOM 615 N N . HIS A 1 81 ? -9.000 -9.093 1.509 1.00 84.62 81 HIS A N 1
ATOM 616 C CA . HIS A 1 81 ? -9.348 -9.545 0.165 1.00 84.62 81 HIS A CA 1
ATOM 617 C C . HIS A 1 81 ? -8.824 -8.577 -0.893 1.00 84.62 81 HIS A C 1
ATOM 619 O O . HIS A 1 81 ? -8.515 -7.423 -0.594 1.00 84.62 81 HIS A O 1
ATOM 625 N N . PHE A 1 82 ? -8.742 -9.059 -2.131 1.00 86.00 82 PHE A N 1
ATOM 626 C CA . PHE A 1 82 ? -8.474 -8.216 -3.291 1.00 86.00 82 PHE A CA 1
ATOM 627 C C . PHE A 1 82 ? -9.716 -7.396 -3.636 1.00 86.00 82 PHE A C 1
ATOM 629 O O . PHE A 1 82 ? -10.826 -7.938 -3.664 1.00 86.00 82 PHE A O 1
ATOM 636 N N . LEU A 1 83 ? -9.552 -6.097 -3.888 1.00 80.81 83 LEU A N 1
ATOM 637 C CA . LEU A 1 83 ? -10.688 -5.210 -4.134 1.00 80.81 83 LEU A CA 1
ATOM 638 C C . LEU A 1 83 ? -11.229 -5.407 -5.560 1.00 80.81 83 LEU A C 1
ATOM 640 O O . LEU A 1 83 ? -10.760 -4.781 -6.507 1.00 80.81 83 LEU A O 1
ATOM 644 N N . 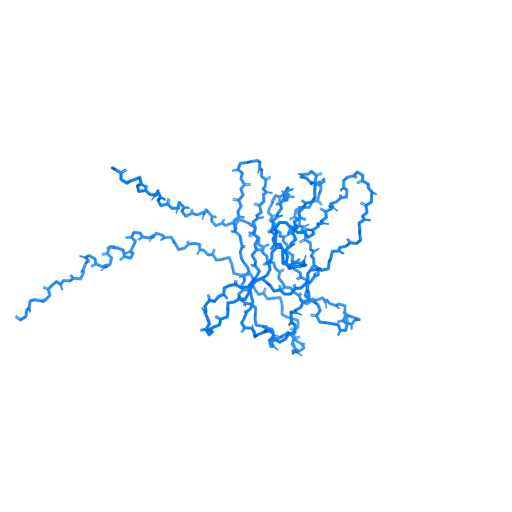ALA A 1 84 ? -12.261 -6.243 -5.703 1.00 74.88 84 ALA A N 1
ATOM 645 C CA . ALA A 1 84 ? -12.829 -6.620 -7.002 1.00 74.88 84 ALA A CA 1
ATOM 646 C C . ALA A 1 84 ? -13.193 -5.434 -7.930 1.00 74.88 84 ALA A C 1
ATOM 648 O O . ALA A 1 84 ? -12.860 -5.512 -9.110 1.00 74.88 84 ALA A O 1
ATOM 649 N N . PRO A 1 85 ? -13.789 -4.317 -7.453 1.00 76.00 85 PRO A N 1
ATOM 650 C CA . PRO A 1 85 ? -14.099 -3.165 -8.308 1.00 76.00 85 PRO A CA 1
ATOM 651 C C . PRO A 1 85 ? -12.898 -2.511 -9.002 1.00 76.00 85 PRO A C 1
ATOM 653 O O . PRO A 1 85 ? -13.090 -1.760 -9.952 1.00 76.00 85 PRO A O 1
ATOM 656 N N . CYS A 1 86 ? -11.672 -2.755 -8.533 1.00 69.88 86 CYS A N 1
ATOM 657 C CA . CYS A 1 86 ? -10.482 -2.179 -9.146 1.00 69.88 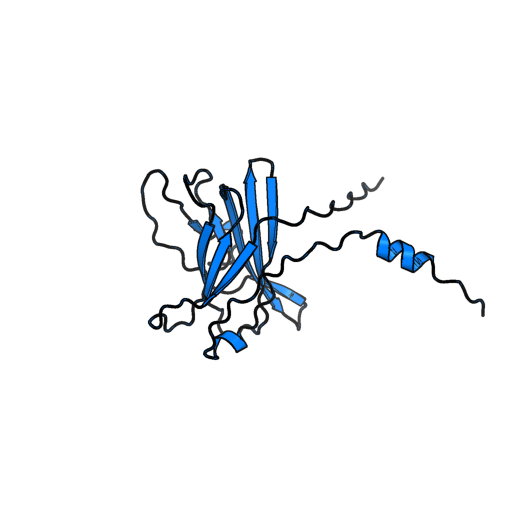86 CYS A CA 1
ATOM 658 C C . CYS A 1 86 ? -10.051 -2.887 -10.435 1.00 69.88 86 CYS A C 1
ATOM 660 O O . CYS A 1 86 ? -9.280 -2.302 -11.188 1.00 69.88 86 CYS A O 1
ATOM 662 N N . ASN A 1 87 ? -10.537 -4.110 -10.698 1.00 72.19 87 ASN A N 1
ATOM 663 C CA . ASN A 1 87 ? -10.173 -4.922 -11.868 1.00 72.19 87 ASN A CA 1
ATOM 664 C C . ASN A 1 87 ? -8.654 -5.039 -12.122 1.00 72.19 87 ASN A C 1
ATOM 666 O O . ASN A 1 87 ? -8.229 -5.331 -13.235 1.00 72.19 87 ASN A O 1
ATOM 670 N N . ASP A 1 88 ? -7.834 -4.857 -11.088 1.00 75.75 88 ASP A N 1
ATOM 671 C CA . ASP A 1 88 ? -6.370 -4.932 -11.146 1.00 75.75 88 ASP A CA 1
ATOM 672 C C . ASP A 1 88 ? -5.840 -6.293 -10.664 1.00 75.75 88 ASP A C 1
ATOM 674 O O . ASP A 1 88 ? -4.654 -6.468 -10.390 1.00 75.75 88 ASP A O 1
ATOM 678 N N . GLY A 1 89 ? -6.730 -7.283 -10.563 1.00 80.62 89 GLY A N 1
ATOM 679 C CA . GLY A 1 89 ? -6.406 -8.639 -10.143 1.00 80.62 89 GLY A CA 1
ATOM 680 C C . GLY A 1 89 ? -6.019 -8.706 -8.668 1.00 80.62 89 GLY A C 1
ATOM 681 O O . GLY A 1 89 ? -6.881 -8.882 -7.810 1.00 80.62 89 GLY A O 1
ATOM 682 N N . LYS A 1 90 ? -4.714 -8.636 -8.388 1.00 82.25 90 LYS A N 1
ATOM 683 C CA . LYS A 1 90 ? -4.133 -8.838 -7.051 1.00 82.25 90 LYS A CA 1
ATOM 684 C C . LYS A 1 90 ? -3.270 -7.667 -6.560 1.00 82.25 90 LYS A C 1
ATOM 686 O O . LYS A 1 90 ? -2.560 -7.799 -5.560 1.00 82.25 90 LYS A O 1
ATOM 691 N N . SER A 1 91 ? -3.342 -6.531 -7.248 1.00 85.75 91 SER A N 1
ATOM 692 C CA . SER A 1 91 ? -2.524 -5.347 -6.959 1.00 85.75 91 SER A CA 1
ATOM 693 C C . SER A 1 91 ? -3.112 -4.454 -5.867 1.00 85.75 91 SER A C 1
ATOM 695 O O . SER A 1 91 ? -2.384 -3.661 -5.275 1.00 85.75 91 SER A O 1
ATOM 697 N N . THR A 1 92 ? -4.411 -4.584 -5.580 1.00 89.94 92 THR A N 1
ATOM 698 C CA . THR A 1 92 ? -5.094 -3.795 -4.549 1.00 89.94 92 THR A CA 1
ATOM 699 C C . THR A 1 92 ? -5.764 -4.690 -3.524 1.00 89.94 92 THR A C 1
ATOM 701 O O . THR A 1 92 ? -6.578 -5.553 -3.859 1.00 89.94 92 THR A O 1
ATOM 704 N N . ILE A 1 93 ? -5.471 -4.439 -2.251 1.00 91.00 93 ILE A N 1
ATOM 705 C CA . ILE A 1 93 ? -6.039 -5.171 -1.123 1.00 91.00 93 ILE A CA 1
ATOM 706 C C . ILE A 1 93 ? -6.791 -4.244 -0.176 1.00 91.00 93 ILE A C 1
ATOM 708 O O . ILE A 1 93 ? -6.481 -3.062 -0.027 1.00 91.00 93 ILE A O 1
ATOM 712 N N . THR A 1 94 ? -7.806 -4.797 0.475 1.00 89.19 94 THR A N 1
ATOM 713 C CA . THR A 1 94 ? -8.613 -4.086 1.461 1.00 89.19 94 THR A CA 1
ATOM 714 C C . THR A 1 94 ? -9.075 -5.019 2.577 1.00 89.19 94 THR A C 1
ATOM 716 O O . THR A 1 94 ? -8.899 -6.244 2.535 1.00 89.19 94 THR A O 1
ATOM 719 N N . HIS A 1 95 ? -9.685 -4.425 3.595 1.00 82.44 95 HIS A N 1
ATOM 720 C CA . HIS A 1 95 ? -10.199 -5.121 4.757 1.00 82.44 95 HIS A CA 1
ATOM 721 C C . HIS A 1 95 ? -11.636 -5.626 4.535 1.00 82.44 95 HIS A C 1
ATOM 723 O O . HIS A 1 95 ? -12.475 -4.920 3.986 1.00 82.44 95 HIS A O 1
ATOM 729 N N . VAL A 1 96 ? -11.935 -6.857 4.967 1.00 72.31 96 VAL A N 1
ATOM 730 C CA . VAL A 1 96 ? -13.277 -7.469 4.867 1.00 72.31 96 VAL A CA 1
ATOM 731 C C . VAL A 1 96 ? -14.182 -7.040 6.029 1.00 72.31 96 VAL A C 1
ATOM 733 O O . VAL A 1 96 ? -15.384 -6.898 5.837 1.00 72.31 96 VAL A O 1
ATOM 736 N N . ASN A 1 97 ? -13.637 -6.841 7.239 1.00 66.06 97 ASN A N 1
ATOM 737 C CA . ASN A 1 97 ? -14.443 -6.654 8.454 1.00 66.06 97 ASN A CA 1
ATOM 738 C C . ASN A 1 97 ? -14.025 -5.422 9.264 1.00 66.06 97 ASN A C 1
ATOM 740 O O . ASN A 1 97 ? -12.998 -5.484 9.918 1.00 66.06 97 ASN A O 1
ATOM 744 N N . PRO A 1 98 ? -14.836 -4.362 9.393 1.00 57.31 98 PRO A N 1
ATOM 745 C CA . PRO A 1 98 ? -14.431 -3.106 10.043 1.00 57.31 98 PRO A CA 1
ATOM 746 C C . PRO A 1 98 ? -14.158 -3.176 11.563 1.00 57.31 98 PRO A C 1
ATOM 748 O O . PRO A 1 98 ? -13.852 -2.159 12.183 1.00 57.31 98 PRO A O 1
ATOM 751 N N . PHE A 1 99 ? -14.269 -4.358 12.182 1.00 60.28 99 PHE A N 1
ATOM 752 C CA . PHE A 1 99 ? -14.115 -4.570 13.626 1.00 60.28 99 PHE A CA 1
ATOM 753 C C . PHE A 1 99 ? -13.064 -5.638 13.968 1.00 60.28 99 PHE A C 1
ATOM 755 O O . PHE A 1 99 ? -13.378 -6.606 14.676 1.00 60.28 99 PHE A O 1
ATOM 762 N N . PRO A 1 100 ? -11.820 -5.533 13.476 1.00 55.62 100 PRO A N 1
ATOM 763 C CA . PRO A 1 100 ? -10.780 -6.412 13.971 1.00 55.62 100 PRO A CA 1
ATOM 764 C C . PRO A 1 100 ? -10.482 -5.977 15.416 1.00 55.62 100 PRO A C 1
ATOM 766 O O . PRO A 1 100 ? -10.390 -4.789 15.715 1.00 55.62 100 PRO A O 1
ATOM 769 N N . LYS A 1 101 ? -10.392 -6.926 16.353 1.00 57.34 101 LYS A N 1
ATOM 770 C CA . LYS A 1 101 ? -10.174 -6.568 17.765 1.00 57.34 101 LYS A CA 1
ATOM 771 C C . LYS A 1 101 ? -8.801 -5.927 18.006 1.00 57.34 101 LYS A C 1
ATOM 773 O O . LYS A 1 101 ? -8.672 -5.215 18.989 1.00 57.34 101 LYS A O 1
ATOM 778 N N . HIS A 1 102 ? -7.811 -6.183 17.146 1.00 55.59 102 HIS A N 1
ATOM 779 C CA . HIS A 1 102 ? -6.411 -5.818 17.386 1.00 55.59 102 HIS A CA 1
ATOM 780 C C . HIS A 1 102 ? -5.561 -5.823 16.107 1.00 55.59 102 HIS A C 1
ATOM 782 O O . HIS A 1 102 ? -4.887 -6.812 15.834 1.00 55.59 102 HIS A O 1
ATOM 788 N N . PRO A 1 103 ? -5.577 -4.764 15.294 1.00 60.22 103 PRO A N 1
ATOM 789 C CA . PRO A 1 103 ? -4.287 -4.370 14.750 1.00 60.22 103 PRO A CA 1
ATOM 790 C C . PRO A 1 103 ? -4.140 -2.847 14.709 1.00 60.22 103 PRO A C 1
ATOM 792 O O . PRO A 1 103 ? -4.666 -2.151 13.844 1.00 60.22 103 PRO A O 1
ATOM 795 N N . ASP A 1 104 ? -3.374 -2.350 15.666 1.00 60.41 104 ASP A N 1
ATOM 796 C CA . ASP A 1 104 ? -2.506 -1.174 15.568 1.00 60.41 104 ASP A CA 1
ATOM 797 C C . ASP A 1 104 ? -1.463 -1.301 14.430 1.00 60.41 104 ASP A C 1
ATOM 799 O O . ASP A 1 104 ? -0.880 -0.312 13.985 1.00 60.41 104 ASP A O 1
ATOM 803 N N . GLU A 1 105 ? -1.285 -2.514 13.893 1.00 70.62 105 GLU A N 1
ATOM 804 C CA . GLU A 1 105 ? -0.387 -2.828 12.785 1.00 70.62 105 GLU A CA 1
ATOM 805 C C . GLU A 1 105 ? -0.940 -3.946 11.892 1.00 70.62 105 GLU A C 1
ATOM 807 O O . GLU A 1 105 ? -1.461 -4.946 12.380 1.00 70.62 105 GLU A O 1
ATOM 812 N N . THR A 1 106 ? -0.765 -3.844 10.574 1.00 82.44 106 THR A N 1
ATOM 813 C CA . THR A 1 106 ? -0.996 -4.969 9.657 1.00 82.44 106 THR A CA 1
ATOM 814 C C . THR A 1 106 ? 0.137 -5.124 8.652 1.00 82.44 106 THR A C 1
ATOM 816 O O . THR A 1 106 ? 0.558 -4.145 8.044 1.00 82.44 106 THR A O 1
ATOM 819 N N . THR A 1 107 ? 0.577 -6.365 8.435 1.00 86.88 107 THR A N 1
ATOM 820 C CA . THR A 1 107 ? 1.694 -6.700 7.543 1.00 86.88 107 THR A CA 1
ATOM 821 C C . THR A 1 107 ? 1.258 -7.671 6.449 1.00 86.88 107 THR A C 1
ATOM 823 O O . THR A 1 107 ? 0.559 -8.652 6.713 1.00 86.88 107 THR A O 1
ATOM 826 N N . PHE A 1 108 ? 1.697 -7.400 5.223 1.00 88.81 108 PHE A N 1
ATOM 827 C CA . PHE A 1 108 ? 1.415 -8.164 4.014 1.00 88.81 108 PHE A CA 1
ATOM 828 C C . PHE A 1 108 ? 2.707 -8.504 3.290 1.00 88.81 108 PHE A C 1
ATOM 830 O O . PHE A 1 108 ? 3.676 -7.754 3.355 1.00 88.81 108 PHE A O 1
ATOM 837 N N . LEU A 1 109 ? 2.709 -9.612 2.555 1.00 89.94 109 LEU A N 1
ATOM 838 C CA . LEU A 1 109 ? 3.777 -9.883 1.602 1.00 89.94 109 LEU A CA 1
ATOM 839 C C . LEU A 1 109 ? 3.379 -9.354 0.226 1.00 89.94 109 LEU A C 1
ATOM 841 O O . LEU A 1 109 ? 2.216 -9.455 -0.167 1.00 89.94 109 LEU A O 1
ATOM 845 N N . TRP A 1 110 ? 4.348 -8.815 -0.500 1.00 91.00 110 TRP A N 1
ATOM 846 C CA . TRP A 1 110 ? 4.179 -8.275 -1.840 1.00 91.00 110 TRP A CA 1
ATOM 847 C C . TRP A 1 110 ? 5.295 -8.766 -2.759 1.00 91.00 110 TRP A C 1
ATOM 849 O O . TRP A 1 110 ? 6.472 -8.748 -2.394 1.00 91.00 110 TRP A O 1
ATOM 859 N N . ASN A 1 111 ? 4.918 -9.203 -3.953 1.00 88.19 111 ASN A N 1
ATOM 860 C CA . ASN A 1 111 ? 5.834 -9.616 -5.003 1.00 88.19 111 ASN A CA 1
ATOM 861 C C . ASN A 1 111 ? 5.950 -8.518 -6.050 1.00 88.19 111 ASN A C 1
ATOM 863 O O . ASN A 1 111 ? 4.936 -8.035 -6.564 1.00 88.19 111 ASN A O 1
ATOM 867 N N . ALA A 1 112 ? 7.191 -8.185 -6.397 1.00 84.62 112 ALA A N 1
ATOM 868 C CA . ALA A 1 112 ? 7.462 -7.236 -7.455 1.00 84.62 112 ALA A CA 1
ATOM 869 C C . ALA A 1 112 ? 6.955 -7.752 -8.813 1.00 84.62 112 ALA A C 1
ATOM 871 O O . ALA A 1 112 ? 7.059 -8.949 -9.101 1.00 84.62 112 ALA A O 1
ATOM 872 N N . PRO A 1 113 ? 6.405 -6.866 -9.658 1.00 82.19 113 PRO A N 1
ATOM 873 C CA . PRO A 1 113 ? 6.068 -7.207 -11.035 1.00 82.19 113 PRO A CA 1
ATOM 874 C C . PRO A 1 113 ? 7.328 -7.570 -11.836 1.00 82.19 113 PRO A C 1
ATOM 876 O O . PRO A 1 113 ? 8.390 -6.972 -11.664 1.00 82.19 113 PRO A O 1
ATOM 879 N N . VAL A 1 114 ? 7.207 -8.513 -12.771 1.00 80.62 114 VAL A N 1
ATOM 880 C CA . VAL A 1 114 ? 8.291 -8.812 -13.717 1.00 80.62 114 VAL A CA 1
ATOM 881 C C . VAL A 1 114 ? 8.315 -7.742 -14.809 1.00 80.62 114 VAL A C 1
ATOM 883 O O . VAL A 1 114 ? 7.296 -7.493 -15.448 1.00 80.62 114 VAL A O 1
ATOM 886 N N . GLY A 1 115 ? 9.482 -7.140 -15.050 1.00 74.38 115 GLY A N 1
ATOM 887 C CA . GLY A 1 115 ? 9.708 -6.252 -16.197 1.00 74.38 115 GLY A CA 1
ATOM 888 C C . GLY A 1 115 ? 9.169 -4.827 -16.059 1.00 74.38 115 GLY A C 1
ATOM 889 O O . GLY A 1 115 ? 9.225 -4.085 -17.034 1.00 74.38 115 GLY A O 1
ATOM 890 N N . ILE A 1 116 ? 8.676 -4.428 -14.882 1.00 71.19 116 ILE A N 1
ATOM 891 C CA . ILE A 1 116 ? 8.336 -3.024 -14.619 1.00 71.19 116 ILE A CA 1
ATOM 892 C C . ILE A 1 116 ? 9.561 -2.318 -14.034 1.00 71.19 116 ILE A C 1
ATOM 894 O O . ILE A 1 116 ? 10.128 -2.818 -13.055 1.00 71.19 116 ILE A O 1
ATOM 898 N N . PRO A 1 117 ? 9.991 -1.192 -14.629 1.00 69.25 117 PRO A N 1
ATOM 899 C CA . PRO A 1 117 ? 11.110 -0.434 -14.107 1.00 69.25 117 PRO A CA 1
ATOM 900 C C . PRO A 1 117 ? 10.746 0.202 -12.763 1.00 69.25 117 PRO A C 1
ATOM 902 O O . PRO A 1 117 ? 9.613 0.601 -12.510 1.00 69.25 117 PRO A O 1
ATOM 905 N N . ALA A 1 118 ? 11.729 0.276 -11.877 1.00 74.94 118 ALA A N 1
ATOM 906 C CA . ALA A 1 118 ? 11.667 1.136 -10.709 1.00 74.94 118 ALA A CA 1
ATOM 907 C C . ALA A 1 118 ? 11.605 2.623 -11.130 1.00 74.94 118 ALA A C 1
ATOM 909 O O . ALA A 1 118 ? 12.027 2.940 -12.243 1.00 74.94 118 ALA A O 1
ATOM 910 N N . PRO A 1 119 ? 11.137 3.538 -10.261 1.00 87.81 119 PRO A N 1
ATOM 911 C CA . PRO A 1 119 ? 10.677 3.310 -8.890 1.00 87.81 119 PRO A CA 1
ATOM 912 C C . PRO A 1 119 ? 9.200 2.897 -8.795 1.00 87.81 119 PRO A C 1
ATOM 914 O O . PRO A 1 119 ? 8.398 3.127 -9.704 1.00 87.81 119 PRO A O 1
ATOM 917 N N . VAL A 1 120 ? 8.839 2.302 -7.656 1.00 89.81 120 VAL A N 1
ATOM 918 C CA . VAL A 1 120 ? 7.447 2.011 -7.280 1.00 89.81 120 VAL A CA 1
ATOM 919 C C . VAL A 1 120 ? 7.087 2.673 -5.954 1.00 89.81 120 VAL A C 1
ATOM 921 O O . VAL A 1 120 ? 7.938 2.817 -5.080 1.00 89.81 120 VAL A O 1
ATOM 924 N N . THR A 1 121 ? 5.822 3.030 -5.769 1.00 93.00 121 THR A N 1
ATOM 925 C CA . THR A 1 121 ? 5.336 3.694 -4.553 1.00 93.00 121 THR A CA 1
ATOM 926 C C . THR A 1 121 ? 4.149 2.931 -3.989 1.00 93.00 121 THR A C 1
ATOM 928 O O . THR A 1 121 ? 3.214 2.590 -4.709 1.00 93.00 121 THR A O 1
ATOM 931 N N . PHE A 1 122 ? 4.151 2.655 -2.688 1.00 93.88 122 PHE A N 1
ATOM 932 C CA . PHE A 1 122 ? 2.976 2.118 -2.012 1.00 93.88 122 PHE A CA 1
ATOM 933 C C . PHE A 1 122 ? 2.085 3.266 -1.564 1.00 93.88 122 PHE A C 1
ATOM 935 O O . PHE A 1 122 ? 2.56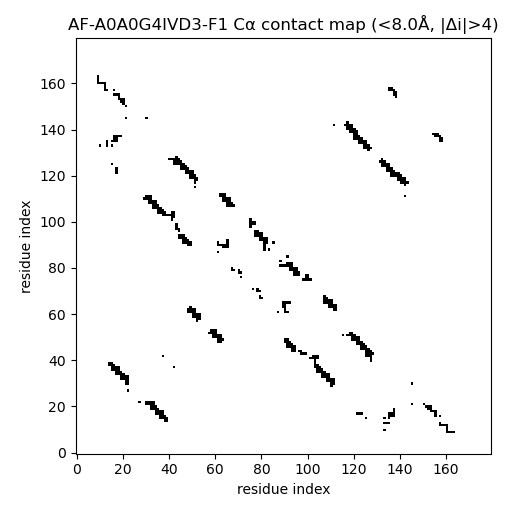9 4.246 -1.007 1.00 93.88 122 PHE A O 1
ATOM 942 N N . ARG A 1 123 ? 0.778 3.125 -1.761 1.00 94.56 123 ARG A N 1
ATOM 943 C CA . ARG A 1 123 ? -0.227 4.070 -1.277 1.00 94.56 123 ARG A CA 1
ATOM 944 C C . ARG A 1 123 ? -1.282 3.344 -0.474 1.00 94.56 123 ARG A C 1
ATOM 946 O O . ARG A 1 123 ? -1.694 2.236 -0.827 1.00 94.56 123 ARG A O 1
ATOM 953 N N . ALA A 1 124 ? -1.767 4.001 0.570 1.00 91.81 124 ALA A N 1
ATOM 954 C CA . ALA A 1 124 ? -2.907 3.520 1.315 1.00 91.81 124 ALA A CA 1
ATOM 955 C C . ALA A 1 124 ? -3.878 4.632 1.704 1.00 91.81 124 ALA A C 1
ATOM 957 O O . ALA A 1 124 ? -3.480 5.747 2.026 1.00 91.81 124 ALA A O 1
ATOM 958 N N . ALA A 1 125 ? -5.162 4.285 1.720 1.00 91.31 125 ALA A N 1
ATOM 959 C CA . ALA A 1 125 ? -6.191 5.040 2.419 1.00 91.31 125 ALA A CA 1
ATOM 960 C C . ALA A 1 125 ? -6.515 4.295 3.713 1.00 91.31 125 ALA A C 1
ATOM 962 O O . ALA A 1 125 ? -6.936 3.143 3.653 1.00 91.31 125 ALA A O 1
ATOM 963 N N . VAL A 1 126 ? -6.310 4.915 4.871 1.00 88.81 126 VAL A N 1
ATOM 964 C CA . VAL A 1 126 ? -6.467 4.291 6.192 1.00 88.81 126 VAL A CA 1
ATOM 965 C C . VAL A 1 126 ? -7.670 4.897 6.899 1.00 88.81 126 VAL A C 1
ATOM 967 O O . VAL A 1 126 ? -7.726 6.105 7.083 1.00 88.81 126 VAL A O 1
ATOM 970 N N . LEU A 1 127 ? -8.620 4.062 7.314 1.00 87.50 127 LEU A N 1
ATOM 971 C CA . LEU A 1 127 ? -9.810 4.433 8.077 1.00 87.50 127 LEU A CA 1
ATOM 972 C C . LEU A 1 127 ? -9.599 4.116 9.561 1.00 87.50 127 LEU A C 1
ATOM 974 O O . LEU A 1 127 ? -9.386 2.957 9.933 1.00 87.50 127 LEU A O 1
ATOM 978 N N . VAL A 1 128 ? -9.727 5.133 10.409 1.00 84.81 128 VAL A N 1
ATOM 979 C CA . VAL A 1 128 ? -9.483 5.043 11.861 1.00 84.81 128 VAL A CA 1
ATOM 980 C C . VAL A 1 128 ? -10.789 5.125 12.640 1.00 84.81 128 VAL A C 1
ATOM 982 O O . VAL A 1 128 ? -11.063 4.342 13.553 1.00 84.81 128 VAL A O 1
ATOM 985 N N . THR A 1 129 ? -11.663 6.039 12.234 1.00 83.00 129 THR A N 1
ATOM 986 C CA . THR A 1 129 ? -13.028 6.163 12.749 1.00 83.00 129 THR A CA 1
ATOM 987 C C . THR A 1 129 ? -13.997 6.339 11.583 1.00 83.00 129 THR A C 1
ATOM 989 O O . THR A 1 129 ? -13.581 6.395 10.434 1.00 83.00 129 THR A O 1
ATOM 992 N N . HIS A 1 130 ? -15.304 6.414 11.840 1.00 79.38 130 HIS A N 1
ATOM 993 C CA . HIS A 1 130 ? -16.289 6.613 10.765 1.00 79.38 130 HIS A CA 1
ATOM 994 C C . HIS A 1 130 ? -16.159 7.972 10.058 1.00 79.38 130 HIS A C 1
ATOM 996 O O . HIS A 1 130 ? -16.722 8.148 8.982 1.00 79.38 130 HIS A O 1
ATOM 1002 N N . THR A 1 131 ? -15.441 8.918 10.660 1.00 83.00 131 THR A N 1
ATOM 1003 C CA . THR A 1 131 ? -15.275 10.291 10.166 1.00 83.00 131 THR A CA 1
ATOM 1004 C C . THR A 1 131 ? -13.815 10.661 9.925 1.00 83.00 131 THR A C 1
ATOM 1006 O O . THR A 1 131 ? -13.545 11.759 9.455 1.00 83.00 131 THR A O 1
ATOM 1009 N N . GLU A 1 132 ? -12.875 9.772 10.247 1.00 85.25 132 GLU A N 1
ATOM 1010 C CA . GLU A 1 132 ? -11.441 10.054 10.226 1.00 85.25 132 GLU A CA 1
ATOM 1011 C C . GLU A 1 132 ? -10.706 9.017 9.387 1.00 85.25 132 GLU A C 1
ATOM 1013 O O . GLU A 1 132 ? -10.754 7.809 9.660 1.00 85.25 132 GLU A O 1
ATOM 1018 N N . TRP A 1 133 ? -10.025 9.517 8.363 1.00 87.62 133 TRP A N 1
ATOM 1019 C CA . TRP A 1 133 ? -9.225 8.734 7.441 1.00 87.62 133 TRP A CA 1
ATOM 1020 C C . TRP A 1 133 ? -8.022 9.540 6.954 1.00 87.62 133 TRP A C 1
ATOM 1022 O O . TRP A 1 133 ? -8.038 10.770 6.977 1.00 87.62 133 TRP A O 1
ATOM 1032 N N . TYR A 1 134 ? -6.999 8.828 6.495 1.00 88.06 134 TYR A N 1
ATOM 1033 C CA . TYR A 1 134 ? -5.743 9.399 6.023 1.00 88.06 134 TYR A CA 1
ATOM 1034 C C . TYR A 1 134 ? -5.349 8.788 4.685 1.00 88.06 134 TYR A C 1
ATOM 1036 O O . TYR A 1 134 ? -5.526 7.584 4.490 1.00 88.06 134 TYR A O 1
ATOM 1044 N N . ILE A 1 135 ? -4.771 9.591 3.792 1.00 90.81 135 ILE A N 1
ATOM 1045 C CA . ILE A 1 135 ? -3.973 9.073 2.678 1.00 90.81 135 ILE A CA 1
ATOM 1046 C C . ILE A 1 135 ? -2.513 9.072 3.098 1.00 90.81 135 ILE A C 1
ATOM 1048 O O . ILE A 1 135 ? -2.006 10.063 3.616 1.00 90.81 135 ILE A O 1
ATOM 1052 N N . ILE A 1 136 ? -1.849 7.945 2.881 1.00 91.38 136 ILE A N 1
ATOM 1053 C CA . ILE A 1 136 ? -0.428 7.776 3.154 1.00 91.38 136 ILE A CA 1
ATOM 1054 C C . ILE A 1 136 ? 0.259 7.150 1.955 1.00 91.38 136 ILE A C 1
ATOM 1056 O O . ILE A 1 136 ? -0.337 6.365 1.215 1.00 91.38 136 ILE A O 1
ATOM 1060 N N . GLU A 1 137 ? 1.529 7.482 1.790 1.00 93.25 137 GLU A N 1
ATOM 1061 C CA . GLU A 1 137 ? 2.385 6.930 0.755 1.00 93.25 137 GLU A CA 1
ATOM 1062 C C . GLU A 1 137 ? 3.749 6.558 1.333 1.00 93.25 137 GLU A C 1
ATOM 1064 O O . GLU A 1 137 ? 4.207 7.146 2.316 1.00 93.25 137 GLU A O 1
ATOM 1069 N N . SER A 1 138 ? 4.365 5.525 0.766 1.00 90.50 138 SER A N 1
ATOM 1070 C CA . SER A 1 138 ? 5.747 5.177 1.069 1.00 90.50 138 SER A CA 1
ATOM 10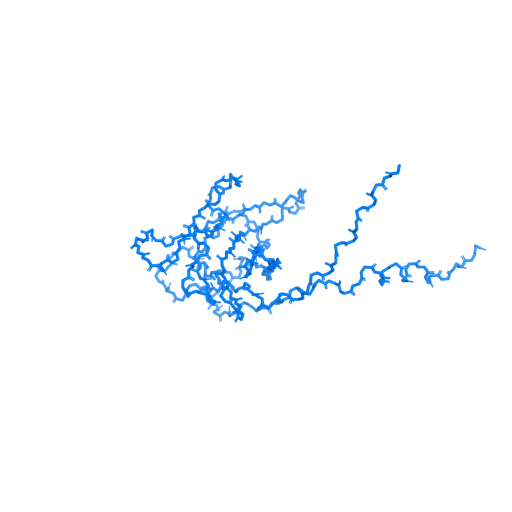71 C C . SER A 1 138 ? 6.700 6.101 0.325 1.00 90.50 138 SER A C 1
ATOM 1073 O O . SER A 1 138 ? 6.324 6.802 -0.613 1.00 90.50 138 SER A O 1
ATOM 1075 N N . GLN A 1 139 ? 7.978 6.014 0.677 1.00 87.25 139 GLN A N 1
ATOM 1076 C CA . GLN A 1 139 ? 9.015 6.506 -0.217 1.00 87.25 139 GLN A CA 1
ATOM 1077 C C . GLN A 1 139 ? 9.028 5.729 -1.538 1.00 87.25 139 GLN A C 1
ATOM 1079 O O . GLN A 1 139 ? 8.683 4.537 -1.529 1.00 87.25 139 GLN A O 1
ATOM 1084 N N . PRO A 1 140 ? 9.432 6.379 -2.647 1.00 88.12 140 PRO A N 1
ATOM 1085 C CA . PRO A 1 140 ? 9.723 5.686 -3.889 1.00 88.12 140 PRO A CA 1
ATOM 1086 C C . PRO A 1 140 ? 10.775 4.608 -3.637 1.00 88.12 140 PRO A C 1
ATOM 1088 O O . PRO A 1 140 ? 11.852 4.873 -3.102 1.00 88.12 140 PRO A O 1
ATOM 1091 N N . LEU A 1 141 ? 10.433 3.380 -3.993 1.00 85.62 141 LEU A N 1
ATOM 1092 C CA . LEU A 1 141 ? 11.280 2.220 -3.824 1.00 85.62 141 LEU A CA 1
ATOM 1093 C C . LEU A 1 141 ? 11.960 1.893 -5.146 1.00 85.62 141 LEU A C 1
ATOM 1095 O O . LEU A 1 141 ? 11.290 1.561 -6.128 1.00 85.62 141 LEU A O 1
ATOM 1099 N N . ASP A 1 142 ? 13.289 1.923 -5.141 1.00 82.75 142 ASP A N 1
ATOM 1100 C CA . ASP A 1 142 ? 14.070 1.346 -6.222 1.00 82.75 142 ASP A CA 1
ATOM 1101 C C . ASP A 1 142 ? 14.173 -0.176 -6.044 1.00 82.75 142 ASP A C 1
ATOM 1103 O O . ASP A 1 142 ? 14.633 -0.685 -5.021 1.00 82.75 142 ASP A O 1
ATOM 1107 N N . LEU A 1 143 ? 13.701 -0.917 -7.045 1.00 72.81 143 LEU A N 1
ATOM 1108 C CA . LEU A 1 143 ? 13.713 -2.378 -7.051 1.00 72.81 143 LEU A CA 1
ATOM 1109 C C . LEU A 1 143 ? 15.079 -2.952 -7.457 1.00 72.81 143 LEU A C 1
ATOM 1111 O O . LEU A 1 143 ? 15.333 -4.131 -7.211 1.00 72.81 143 LEU A O 1
ATOM 1115 N N . SER A 1 144 ? 15.981 -2.146 -8.027 1.00 65.62 144 SER A N 1
ATOM 1116 C CA . SER A 1 144 ? 17.355 -2.570 -8.335 1.00 65.62 144 SER A CA 1
ATOM 1117 C C . SER A 1 144 ? 18.166 -2.855 -7.061 1.00 65.62 144 SER A C 1
ATOM 1119 O O . SER A 1 144 ? 18.934 -3.819 -7.004 1.00 65.62 144 SER A O 1
ATOM 1121 N N . ASP A 1 145 ? 17.879 -2.118 -5.986 1.00 54.19 145 ASP A N 1
ATOM 1122 C CA . ASP A 1 145 ? 18.439 -2.328 -4.651 1.00 54.19 145 ASP A CA 1
ATOM 1123 C C . ASP A 1 145 ? 17.866 -3.560 -3.940 1.00 54.19 145 ASP A C 1
ATOM 1125 O O . ASP A 1 145 ? 18.388 -3.961 -2.901 1.00 54.19 145 ASP A O 1
ATOM 1129 N N . VAL A 1 146 ? 16.828 -4.211 -4.484 1.00 54.72 146 VAL A N 1
ATOM 1130 C CA . VAL A 1 146 ? 16.243 -5.457 -3.946 1.00 54.72 146 VAL A CA 1
ATOM 1131 C C . VAL A 1 146 ? 17.075 -6.695 -4.348 1.00 54.72 146 VAL A C 1
ATOM 1133 O O . VAL A 1 146 ? 16.916 -7.768 -3.766 1.00 54.72 146 VAL A O 1
ATOM 1136 N N . GLY A 1 147 ? 18.052 -6.539 -5.251 1.00 45.94 147 GLY A N 1
ATOM 1137 C CA . GLY A 1 147 ? 19.013 -7.585 -5.628 1.00 45.94 147 GLY A CA 1
ATOM 1138 C C . GLY A 1 147 ? 20.312 -7.629 -4.808 1.00 45.94 147 GLY A C 1
ATOM 1139 O O . GLY A 1 147 ? 20.993 -8.650 -4.837 1.00 45.94 147 GLY A O 1
ATOM 1140 N N . ASN A 1 148 ? 20.662 -6.571 -4.061 1.00 41.69 148 ASN A N 1
ATOM 1141 C CA . ASN A 1 148 ? 21.954 -6.463 -3.359 1.00 41.69 148 ASN A CA 1
ATOM 1142 C C . ASN A 1 148 ? 21.817 -6.607 -1.833 1.00 41.69 148 ASN A C 1
ATOM 1144 O O . ASN A 1 148 ? 20.927 -6.041 -1.213 1.00 41.69 148 ASN A O 1
ATOM 1148 N N . ASP A 1 149 ? 22.689 -7.400 -1.226 1.00 40.81 149 ASP A N 1
ATOM 1149 C CA . ASP A 1 149 ? 22.532 -8.124 0.047 1.00 40.81 149 ASP A CA 1
ATOM 1150 C C . ASP A 1 149 ? 22.604 -7.289 1.355 1.00 40.81 149 ASP A C 1
ATOM 1152 O O . ASP A 1 149 ? 23.139 -7.738 2.369 1.00 40.81 149 ASP A O 1
ATOM 1156 N N . ALA A 1 150 ? 22.084 -6.058 1.382 1.00 37.94 150 ALA A N 1
ATOM 1157 C CA . ALA A 1 150 ? 22.096 -5.223 2.584 1.00 37.94 150 ALA A CA 1
ATOM 1158 C C . ALA A 1 150 ? 20.679 -5.009 3.126 1.00 37.94 150 ALA A C 1
ATOM 1160 O O . ALA A 1 150 ? 19.883 -4.263 2.560 1.00 37.94 150 ALA A O 1
ATOM 1161 N N . ALA A 1 151 ? 20.383 -5.646 4.262 1.00 39.72 151 ALA A N 1
ATOM 1162 C CA . ALA A 1 151 ? 19.236 -5.334 5.105 1.00 39.72 151 ALA A CA 1
ATOM 1163 C C . ALA A 1 151 ? 19.304 -3.858 5.532 1.00 39.72 151 ALA A C 1
ATOM 1165 O O . ALA A 1 151 ? 19.950 -3.504 6.516 1.00 39.72 151 ALA A O 1
ATOM 1166 N N . ARG A 1 152 ? 18.677 -2.982 4.751 1.00 41.03 152 ARG A N 1
ATOM 1167 C CA . ARG A 1 152 ? 18.376 -1.617 5.155 1.00 41.03 152 ARG A CA 1
ATOM 1168 C C . ARG A 1 152 ? 16.889 -1.557 5.443 1.00 41.03 152 ARG A C 1
ATOM 1170 O O . ARG A 1 152 ? 16.080 -1.859 4.569 1.00 41.03 152 ARG A O 1
ATOM 1177 N N . ASP A 1 153 ? 16.552 -1.170 6.667 1.00 42.84 153 ASP A N 1
ATOM 1178 C CA . ASP A 1 153 ? 15.256 -0.569 6.949 1.00 42.84 153 ASP A CA 1
ATOM 1179 C C . ASP A 1 153 ? 15.134 0.638 6.014 1.00 42.84 153 ASP A C 1
ATOM 1181 O O . ASP A 1 153 ? 15.827 1.645 6.178 1.00 42.84 153 ASP A O 1
ATOM 1185 N N . LEU A 1 154 ? 14.351 0.485 4.945 1.00 46.44 154 LEU A N 1
ATOM 1186 C CA . LEU A 1 154 ? 14.129 1.545 3.973 1.00 46.44 154 LEU A CA 1
ATOM 1187 C C . LEU A 1 154 ? 13.330 2.636 4.680 1.00 46.44 154 LEU A C 1
ATOM 1189 O O . LEU A 1 154 ? 12.212 2.419 5.151 1.00 46.44 154 LEU A O 1
ATOM 1193 N N . ALA A 1 155 ? 14.001 3.773 4.852 1.00 41.28 1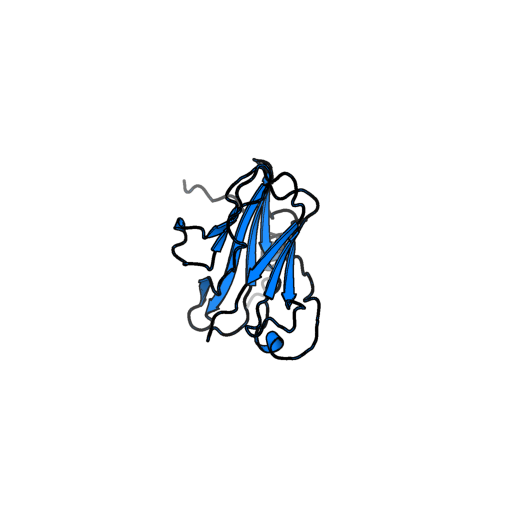55 ALA A N 1
ATOM 1194 C CA . ALA A 1 155 ? 13.615 4.834 5.758 1.00 41.28 155 ALA A CA 1
ATOM 1195 C C . ALA A 1 155 ? 12.200 5.358 5.478 1.00 41.28 155 ALA A C 1
ATOM 1197 O O . ALA A 1 155 ? 11.811 5.633 4.343 1.00 41.28 155 ALA A O 1
ATOM 1198 N N . VAL A 1 156 ? 11.461 5.540 6.570 1.00 36.97 156 VAL A N 1
ATOM 1199 C CA . VAL A 1 156 ? 10.208 6.287 6.625 1.00 36.97 156 VAL A CA 1
ATOM 1200 C C . VAL A 1 156 ? 10.505 7.730 6.240 1.00 36.97 156 VAL A C 1
ATOM 1202 O O . VAL A 1 156 ? 11.228 8.419 6.958 1.00 36.97 156 VAL A O 1
ATOM 1205 N N . LEU A 1 157 ? 9.910 8.216 5.157 1.00 37.09 157 LEU A N 1
ATOM 1206 C CA . LEU A 1 157 ? 9.702 9.648 5.012 1.00 37.09 157 LEU A CA 1
ATOM 1207 C C . LEU A 1 157 ? 8.215 9.884 4.811 1.00 37.09 157 LEU A C 1
ATOM 1209 O O . LEU A 1 157 ? 7.595 9.448 3.843 1.00 37.09 157 LEU A O 1
ATOM 1213 N N . VAL A 1 158 ? 7.655 10.487 5.855 1.00 39.38 158 VAL A N 1
ATOM 1214 C CA . VAL A 1 158 ? 6.310 11.028 5.881 1.00 39.38 158 VAL A CA 1
ATOM 1215 C C . VAL A 1 158 ? 6.323 12.169 4.879 1.00 39.38 158 VAL A C 1
ATOM 1217 O O . VAL A 1 158 ? 6.970 13.188 5.121 1.00 39.38 158 VAL A O 1
ATOM 1220 N N . VAL A 1 159 ? 5.674 11.979 3.733 1.00 37.53 159 VAL A N 1
ATOM 1221 C CA . VAL A 1 159 ? 5.485 13.077 2.790 1.00 37.53 159 VAL A CA 1
ATOM 1222 C C . VAL A 1 159 ? 4.606 14.104 3.491 1.00 37.53 159 VAL A C 1
ATOM 1224 O O . VAL A 1 159 ? 3.441 13.853 3.803 1.00 37.53 159 VAL A O 1
ATOM 1227 N N . GLN A 1 160 ? 5.215 15.239 3.829 1.00 35.84 160 GLN A N 1
ATOM 1228 C CA . GLN A 1 160 ? 4.481 16.414 4.258 1.00 35.84 160 GLN A CA 1
ATOM 1229 C C . GLN A 1 160 ? 3.691 16.898 3.039 1.00 35.84 160 GLN A C 1
ATOM 1231 O O . GLN A 1 160 ? 4.310 17.161 2.006 1.00 35.84 160 GLN A O 1
ATOM 1236 N N . PRO A 1 161 ? 2.355 17.015 3.103 1.00 36.28 161 PRO A N 1
ATOM 1237 C CA . PRO A 1 161 ? 1.668 17.838 2.127 1.00 36.28 161 PRO A CA 1
ATOM 1238 C C . PRO A 1 161 ? 2.229 19.253 2.268 1.00 36.28 161 PRO A C 1
ATOM 1240 O O . PRO A 1 161 ? 2.296 19.781 3.380 1.00 36.28 161 PRO A O 1
ATOM 1243 N N . ASP A 1 162 ? 2.679 19.813 1.148 1.00 36.09 162 ASP A N 1
ATOM 1244 C CA . ASP A 1 162 ? 3.285 21.139 1.064 1.00 36.09 162 ASP A CA 1
ATOM 1245 C C . ASP A 1 162 ? 2.437 22.142 1.867 1.00 36.09 162 ASP A C 1
ATOM 1247 O O . ASP A 1 162 ? 1.249 22.340 1.557 1.00 36.09 162 ASP A O 1
ATOM 1251 N N . PRO 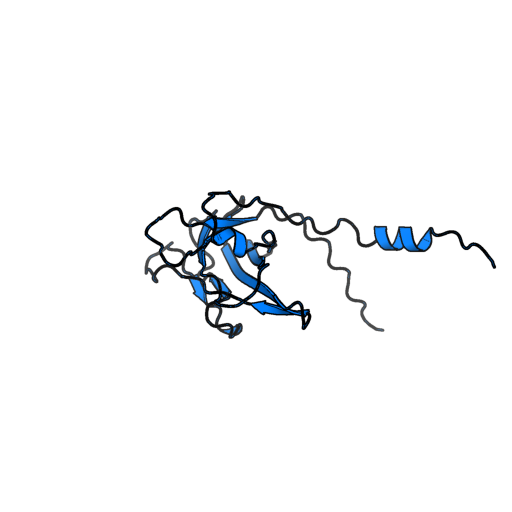A 1 163 ? 2.969 22.742 2.945 1.00 34.97 163 PRO A N 1
ATOM 1252 C CA . PRO A 1 163 ? 2.204 23.681 3.727 1.00 34.97 163 PRO A CA 1
ATOM 1253 C C . PRO A 1 163 ? 2.149 24.980 2.930 1.00 34.97 163 PRO A C 1
ATOM 1255 O O . PRO A 1 163 ? 3.042 25.810 3.046 1.00 34.97 163 PRO A O 1
ATOM 1258 N N . ASN A 1 164 ? 1.050 25.153 2.185 1.00 40.16 164 ASN A N 1
ATOM 1259 C CA . ASN A 1 164 ? 0.503 26.416 1.675 1.00 40.16 164 ASN A CA 1
ATOM 1260 C C . ASN A 1 164 ? 0.613 26.642 0.145 1.00 40.16 164 ASN A C 1
ATOM 1262 O O . ASN A 1 164 ? 1.549 27.292 -0.322 1.00 40.16 164 ASN A O 1
ATOM 1266 N N . PRO A 1 165 ? -0.422 26.291 -0.649 1.00 42.69 165 PRO A N 1
ATOM 1267 C CA . PRO A 1 165 ? -0.513 26.715 -2.052 1.00 42.69 165 PRO A CA 1
ATOM 1268 C C . PRO A 1 165 ? -0.585 28.247 -2.239 1.00 42.69 165 PRO A C 1
ATOM 1270 O O . P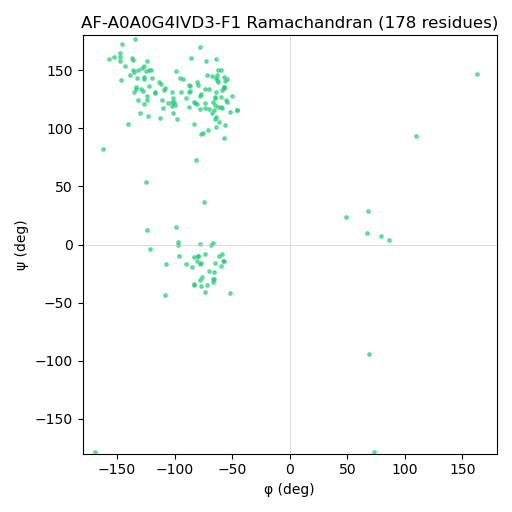RO A 1 165 ? -0.435 28.731 -3.360 1.00 42.69 165 PRO A O 1
ATOM 1273 N N . ASN A 1 166 ? -0.769 29.038 -1.169 1.00 44.31 166 ASN A N 1
ATOM 1274 C CA . ASN A 1 166 ? -0.716 30.502 -1.254 1.00 44.31 166 ASN A CA 1
ATOM 1275 C C . ASN A 1 166 ? 0.707 31.085 -1.195 1.00 44.31 166 ASN A C 1
ATOM 1277 O O . ASN A 1 166 ? 0.856 32.273 -1.474 1.00 44.31 166 ASN A O 1
ATOM 1281 N N . GLN A 1 167 ? 1.748 30.308 -0.863 1.00 46.66 167 GLN A N 1
ATOM 1282 C CA . GLN A 1 167 ? 3.127 30.825 -0.880 1.00 46.66 167 GLN A CA 1
ATOM 1283 C C . GLN A 1 167 ? 3.653 31.002 -2.313 1.00 46.66 167 GLN A C 1
ATOM 1285 O O . GLN A 1 167 ? 4.195 32.057 -2.634 1.00 46.66 167 GLN A O 1
ATOM 1290 N N . LEU A 1 168 ? 3.366 30.055 -3.214 1.00 44.34 168 LEU A N 1
ATOM 1291 C CA . LEU A 1 168 ? 3.756 30.151 -4.629 1.00 44.34 168 LEU A CA 1
ATOM 1292 C C . LEU A 1 168 ? 3.035 31.292 -5.373 1.00 44.34 168 LEU A C 1
ATOM 1294 O O . LEU A 1 168 ? 3.596 31.904 -6.281 1.00 44.34 168 LEU A O 1
ATOM 1298 N N . LEU A 1 169 ? 1.810 31.640 -4.960 1.00 42.16 169 LEU A N 1
ATOM 1299 C CA . LEU A 1 169 ? 1.081 32.791 -5.507 1.00 42.16 169 LEU A CA 1
ATOM 1300 C C . LEU A 1 169 ? 1.600 34.135 -4.974 1.00 42.16 169 LEU A C 1
ATOM 1302 O O . LEU A 1 169 ? 1.511 35.131 -5.683 1.00 42.16 169 LEU A O 1
ATOM 1306 N N . GLN A 1 170 ? 2.170 34.191 -3.767 1.00 43.91 170 GLN A N 1
ATOM 1307 C CA . GLN A 1 170 ? 2.778 35.423 -3.247 1.00 43.91 170 GLN A CA 1
ATOM 1308 C C . GLN A 1 170 ? 4.168 35.692 -3.839 1.00 43.91 170 GLN A C 1
ATOM 1310 O O . GLN A 1 170 ? 4.518 36.856 -4.050 1.00 43.91 170 GLN A O 1
ATOM 1315 N N . GLU A 1 171 ? 4.926 34.651 -4.195 1.00 47.31 171 GLU A N 1
ATOM 1316 C CA . GLU A 1 171 ? 6.200 34.809 -4.909 1.00 47.31 171 GLU A CA 1
ATOM 1317 C C . GLU A 1 171 ? 5.996 35.231 -6.373 1.00 47.31 171 GLU A C 1
ATOM 1319 O O . GLU A 1 171 ? 6.737 36.076 -6.873 1.00 47.31 171 GLU A O 1
ATOM 1324 N N . ALA A 1 172 ? 4.931 34.761 -7.034 1.00 45.31 172 ALA A N 1
ATOM 1325 C CA . ALA A 1 172 ? 4.600 35.169 -8.405 1.00 45.31 172 ALA A CA 1
ATOM 1326 C C . ALA A 1 172 ? 4.102 36.626 -8.523 1.00 45.31 172 ALA A C 1
ATOM 1328 O O . ALA A 1 172 ? 4.202 37.228 -9.591 1.00 45.31 172 ALA A O 1
ATOM 1329 N N . VAL A 1 173 ? 3.577 37.208 -7.438 1.00 45.66 173 VAL A N 1
ATOM 1330 C CA . VAL A 1 173 ? 3.037 38.585 -7.413 1.00 45.66 173 VAL A CA 1
ATOM 1331 C C . VAL A 1 173 ? 4.068 39.603 -6.892 1.00 45.66 173 VAL A C 1
ATOM 1333 O O . VAL A 1 173 ? 3.870 40.807 -7.033 1.00 45.66 173 VAL A O 1
ATOM 1336 N N . SER A 1 174 ? 5.202 39.140 -6.353 1.00 46.38 174 SER A N 1
ATOM 1337 C CA . SER A 1 174 ? 6.264 40.002 -5.805 1.00 46.38 174 SER A CA 1
ATOM 1338 C C . SER A 1 174 ? 7.424 40.267 -6.773 1.00 46.38 174 SER A C 1
ATOM 1340 O O . SER A 1 174 ? 8.374 40.957 -6.403 1.00 46.38 174 SER A O 1
ATOM 1342 N N . ALA A 1 175 ? 7.372 39.760 -8.010 1.00 44.38 175 ALA A N 1
ATOM 1343 C CA . ALA A 1 175 ? 8.375 40.081 -9.022 1.00 44.38 175 ALA A CA 1
ATOM 1344 C C . ALA A 1 175 ? 8.225 41.554 -9.466 1.00 44.38 175 ALA A C 1
ATOM 1346 O O . ALA A 1 175 ? 7.182 41.919 -10.017 1.00 44.38 175 ALA A O 1
ATOM 1347 N N . PRO A 1 176 ? 9.226 42.428 -9.240 1.00 46.41 176 PRO A N 1
ATOM 1348 C CA . PRO A 1 176 ? 9.159 43.800 -9.717 1.00 46.41 176 PRO A CA 1
ATOM 1349 C C . PRO A 1 176 ? 9.154 43.811 -11.249 1.00 46.41 176 PRO A C 1
ATOM 1351 O O . PRO A 1 176 ? 10.031 43.238 -11.893 1.00 46.41 176 PRO A O 1
ATOM 1354 N N . LEU A 1 177 ? 8.162 44.487 -11.829 1.00 46.25 177 LEU A N 1
ATOM 1355 C CA . LEU A 1 177 ? 8.122 44.802 -13.253 1.00 46.25 177 LEU A CA 1
ATOM 1356 C C . LEU A 1 177 ? 9.298 45.731 -13.578 1.00 46.25 177 LEU A C 1
ATOM 1358 O O . LEU A 1 177 ? 9.232 46.931 -13.314 1.00 46.25 177 LEU A O 1
ATOM 1362 N N . THR A 1 178 ? 10.373 45.196 -14.152 1.00 48.09 178 THR A N 1
ATOM 1363 C CA . THR A 1 178 ? 11.337 46.014 -14.894 1.00 48.09 178 THR A CA 1
ATOM 1364 C C . THR A 1 178 ? 10.704 46.415 -16.229 1.00 48.09 178 THR A C 1
ATOM 1366 O O . THR A 1 178 ? 10.364 45.525 -17.012 1.00 48.09 178 THR A O 1
ATOM 1369 N N . PRO A 1 179 ? 10.493 47.717 -16.500 1.00 50.28 179 PRO A N 1
ATOM 1370 C CA . PRO A 1 179 ? 10.006 48.171 -17.799 1.00 50.28 179 PRO A CA 1
ATOM 1371 C C . PRO A 1 179 ? 11.106 48.055 -18.878 1.00 50.28 179 PRO A C 1
ATOM 1373 O O . PRO A 1 179 ? 12.286 47.989 -18.521 1.00 50.28 179 PRO A O 1
ATOM 1376 N N . PRO A 1 180 ? 10.715 47.993 -20.167 1.00 59.56 180 PRO A N 1
ATOM 1377 C CA . PRO A 1 180 ? 11.618 47.795 -21.306 1.00 59.56 180 PRO A CA 1
ATOM 1378 C C . PRO A 1 180 ? 12.558 48.975 -21.577 1.00 59.56 180 PRO A C 1
ATOM 1380 O O . PRO A 1 180 ? 12.193 50.126 -21.241 1.00 59.56 180 PRO A O 1
#

Solvent-accessible surface area (backbone atoms only — not comparable to full-atom values): 11013 Å² total; per-residue (Å²): 135,83,81,75,78,75,79,80,72,77,68,72,76,57,75,50,48,49,44,53,35,72,54,88,54,88,81,54,84,78,69,40,30,34,40,32,42,39,37,93,55,53,56,30,36,43,40,40,34,30,34,32,64,41,83,90,78,68,46,79,41,74,44,32,37,57,53,76,77,79,92,71,88,59,92,60,56,76,46,74,44,56,49,69,94,68,74,59,77,42,21,36,38,29,57,72,52,71,68,46,77,78,32,45,52,52,76,38,41,34,35,78,52,88,91,64,74,64,51,34,31,43,39,33,42,40,29,59,50,102,88,42,70,40,75,44,49,34,51,75,39,60,57,76,64,74,76,50,98,65,96,56,81,54,70,83,50,80,73,66,67,77,90,52,83,64,55,65,57,52,58,71,70,64,63,79,84,77,78,135